Protein AF-A0A1W2BAN1-F1 (afdb_monomer_lite)

pLDDT: mean 89.44, std 11.61, range [34.03, 98.44]

Sequence (290 aa):
MGVLKSNLCPTCGGLLDIDLDKQMYVCTFCGVSFDYEYFREDNVKEVAAKALDREEYGSAKDAYDFVLAKDPHDFDALRGLFLCENEWTGMDRMYEDSEVQISSDDPALQDAIEKCQPEHRPYFEKVREALNELSHYRDLTAEAKSIDKKKETPIKKLGDIEHDLYSTTHMFTEICDSIKEEGDPGSFETFLAITILLPLGFIIYCFLEQDMRKLIAFVVIAAAVFALYHLTKFISARYLTASMAPHKKELAELTEQYEAKNAEAKQSIKRYKELVQEFMDMDPAPSKES

Radius of gyration: 42.61 Å; chains: 1; bounding box: 88×37×126 Å

Structure (mmCIF, N/CA/C/O backbone):
data_AF-A0A1W2BAN1-F1
#
_entry.id   AF-A0A1W2BAN1-F1
#
loop_
_atom_site.group_PDB
_atom_site.id
_atom_site.type_symbol
_atom_site.label_atom_id
_atom_site.label_alt_id
_atom_site.label_comp_id
_atom_site.label_asym_id
_atom_site.label_entity_id
_atom_site.label_seq_id
_atom_site.pdbx_PDB_ins_code
_atom_site.Cartn_x
_atom_site.Cartn_y
_atom_site.Cartn_z
_atom_site.occupancy
_atom_site.B_iso_or_equiv
_atom_site.auth_seq_id
_atom_site.auth_comp_id
_atom_site.auth_asym_id
_atom_site.auth_atom_id
_atom_site.pdbx_PDB_model_num
ATOM 1 N N . MET A 1 1 ? -44.889 17.196 26.393 1.00 34.03 1 MET A N 1
ATOM 2 C CA . MET A 1 1 ? -44.765 16.771 27.802 1.00 34.03 1 MET A CA 1
ATOM 3 C C . MET A 1 1 ? -44.011 15.457 27.791 1.00 34.03 1 MET A C 1
ATOM 5 O O . MET A 1 1 ? -44.539 14.490 27.260 1.00 34.03 1 MET A O 1
ATOM 9 N N . GLY A 1 2 ? -42.750 15.454 28.226 1.00 38.38 2 GLY A N 1
ATOM 10 C CA . GLY A 1 2 ? -41.968 14.220 28.304 1.00 38.38 2 GLY A CA 1
ATOM 11 C C . GLY A 1 2 ? -42.529 13.344 29.416 1.00 38.38 2 GLY A C 1
ATOM 12 O O . GLY A 1 2 ? -42.723 13.824 30.530 1.00 38.38 2 GLY A O 1
ATOM 13 N N . VAL A 1 3 ? -42.842 12.090 29.105 1.00 37.16 3 VAL A N 1
ATOM 14 C CA . VAL A 1 3 ? -43.224 11.095 30.108 1.00 37.16 3 VAL A CA 1
ATOM 15 C C . VAL A 1 3 ? -41.985 10.838 30.967 1.00 37.16 3 VAL A C 1
ATOM 17 O O . VAL A 1 3 ? -41.038 10.201 30.511 1.00 37.16 3 VAL A O 1
ATOM 20 N N . LEU A 1 4 ? -41.954 11.389 32.182 1.00 49.34 4 LEU A N 1
ATOM 21 C CA . LEU A 1 4 ? -40.950 11.047 33.189 1.00 49.34 4 LEU A CA 1
ATOM 22 C C . LEU A 1 4 ? -41.121 9.558 33.511 1.00 49.34 4 LEU A C 1
ATOM 24 O O . LEU A 1 4 ? -42.144 9.161 34.070 1.00 49.34 4 LEU A O 1
ATOM 28 N N . LYS A 1 5 ? -40.148 8.726 33.116 1.00 57.72 5 LYS A N 1
ATOM 29 C CA . LYS A 1 5 ? -40.062 7.336 33.581 1.00 57.72 5 LYS A CA 1
ATOM 30 C C . LYS A 1 5 ? -39.943 7.383 35.105 1.00 57.72 5 LYS A C 1
ATOM 32 O O . LYS A 1 5 ? -38.944 7.862 35.631 1.00 57.72 5 LYS A O 1
ATOM 37 N N . SER A 1 6 ? -40.984 6.947 35.805 1.00 73.12 6 SER A N 1
ATOM 38 C CA . SER A 1 6 ? -40.980 6.868 37.261 1.00 73.12 6 SER A CA 1
ATOM 39 C C . SER A 1 6 ? -40.158 5.662 37.708 1.00 73.12 6 SER A C 1
ATOM 41 O O . SER A 1 6 ? -40.514 4.529 37.378 1.00 73.12 6 SER A O 1
ATOM 43 N N . ASN A 1 7 ? -39.087 5.895 38.466 1.00 82.88 7 ASN A N 1
ATOM 44 C CA . ASN A 1 7 ? -38.313 4.821 39.082 1.00 82.88 7 ASN A CA 1
ATOM 45 C C . ASN A 1 7 ? -39.083 4.251 40.286 1.00 82.88 7 ASN A C 1
ATOM 47 O O . ASN A 1 7 ? -39.701 4.995 41.056 1.00 82.88 7 ASN A O 1
ATOM 51 N N . LEU A 1 8 ? -39.063 2.927 40.438 1.00 87.62 8 LEU A N 1
ATOM 52 C CA . LEU A 1 8 ? -39.705 2.218 41.546 1.00 87.62 8 LEU A CA 1
ATOM 53 C C . LEU A 1 8 ? -38.661 1.857 42.604 1.00 87.62 8 LEU A C 1
ATOM 55 O O . LEU A 1 8 ? -37.542 1.467 42.283 1.00 87.62 8 LEU A O 1
ATOM 59 N N . CYS A 1 9 ? -39.035 1.970 43.875 1.00 87.12 9 CYS A N 1
ATOM 60 C CA . CYS A 1 9 ? -38.181 1.606 44.995 1.00 87.12 9 CYS A CA 1
ATOM 61 C C . CYS A 1 9 ? -37.956 0.083 45.021 1.00 87.12 9 CYS A C 1
ATOM 63 O O . CYS A 1 9 ? -38.936 -0.659 45.112 1.00 87.12 9 CYS A O 1
ATOM 65 N N . PRO A 1 10 ? -36.705 -0.408 45.036 1.00 80.88 10 PRO A N 1
ATOM 66 C CA . PRO A 1 10 ? -36.417 -1.843 45.070 1.00 80.88 10 PRO A CA 1
ATOM 67 C C . PRO A 1 10 ? -36.862 -2.519 46.375 1.00 80.88 10 PRO A C 1
ATOM 69 O O . PRO A 1 10 ? -37.146 -3.712 46.387 1.00 80.88 10 PRO A O 1
ATOM 72 N N . THR A 1 11 ? -36.959 -1.776 47.482 1.00 88.81 11 THR A N 1
ATOM 73 C CA . THR A 1 11 ? -37.340 -2.337 48.788 1.00 88.81 11 THR A CA 1
ATOM 74 C C . THR A 1 11 ? -38.844 -2.584 48.915 1.00 88.81 11 THR A C 1
ATOM 76 O O . THR A 1 11 ? -39.251 -3.541 49.568 1.00 88.81 11 THR A O 1
ATOM 79 N N . CYS A 1 12 ? -39.684 -1.713 48.348 1.00 93.69 12 CYS A N 1
ATOM 80 C CA . CYS A 1 12 ? -41.132 -1.737 48.603 1.00 93.69 12 CYS A CA 1
ATOM 81 C C . CYS A 1 12 ? -42.017 -1.534 47.364 1.00 93.69 12 CYS A C 1
ATOM 83 O O . CYS A 1 12 ? -43.239 -1.568 47.488 1.00 93.69 12 CYS A O 1
ATOM 85 N N . GLY A 1 13 ? -41.437 -1.287 46.186 1.00 90.44 13 GLY A N 1
ATOM 86 C CA . GLY A 1 13 ? -42.168 -1.009 44.946 1.00 90.44 13 GLY A CA 1
ATOM 87 C C . GLY A 1 13 ? -42.836 0.371 44.881 1.00 90.44 13 GLY A C 1
ATOM 88 O O . GLY A 1 13 ? -43.531 0.660 43.911 1.00 90.44 13 GLY A O 1
ATOM 89 N N . GLY A 1 14 ? -42.655 1.230 45.890 1.00 92.38 14 GLY A N 1
ATOM 90 C CA . GLY A 1 14 ? -43.208 2.587 45.910 1.00 92.38 14 GLY A CA 1
ATOM 91 C C . GLY A 1 14 ? -42.525 3.525 44.911 1.00 92.38 14 GLY A C 1
ATOM 92 O O . GLY A 1 14 ? -41.362 3.330 44.565 1.00 92.38 14 GLY A O 1
ATOM 93 N N . LEU A 1 15 ? -43.227 4.570 44.471 1.00 91.00 15 LEU A N 1
ATOM 94 C CA . LEU A 1 15 ? -42.661 5.592 43.585 1.00 91.00 15 LEU A CA 1
ATOM 95 C C . LEU A 1 15 ? -41.547 6.370 44.298 1.00 91.00 15 LEU A C 1
ATOM 97 O O . LEU A 1 15 ? -41.707 6.799 45.449 1.00 91.00 15 LEU A O 1
ATOM 101 N N . LEU A 1 16 ? -40.426 6.539 43.602 1.00 87.94 16 LEU A N 1
ATOM 102 C CA . LEU A 1 16 ? -39.321 7.372 44.054 1.00 87.94 16 LEU A CA 1
ATOM 103 C C . LEU A 1 16 ? -39.547 8.816 43.621 1.00 87.94 16 LEU A C 1
ATOM 105 O O . LEU A 1 16 ? -39.786 9.080 42.443 1.00 87.94 16 LEU A O 1
ATOM 109 N N . ASP A 1 17 ? -39.458 9.727 44.583 1.00 90.62 17 ASP A N 1
ATOM 110 C CA . ASP A 1 17 ? -39.467 11.164 44.343 1.00 90.62 17 ASP A CA 1
ATOM 111 C C . ASP A 1 17 ? -38.028 11.684 44.252 1.00 90.62 17 ASP A C 1
ATOM 113 O O . ASP A 1 17 ? -37.118 11.147 44.890 1.00 90.62 17 ASP A O 1
ATOM 117 N N . ILE A 1 18 ? -37.812 12.700 43.425 1.00 85.44 18 ILE A N 1
ATOM 118 C CA . ILE A 1 18 ? -36.488 13.274 43.180 1.00 85.44 18 ILE A CA 1
ATOM 119 C C . ILE A 1 18 ? -36.284 14.454 44.134 1.00 85.44 18 ILE A C 1
ATOM 121 O O . ILE A 1 18 ? -36.935 15.489 43.992 1.00 85.44 18 ILE A O 1
ATOM 125 N N . ASP A 1 19 ? -35.338 14.330 45.066 1.00 87.00 19 ASP A N 1
ATOM 126 C CA . ASP A 1 19 ? -34.849 15.461 45.859 1.00 87.00 19 ASP A CA 1
ATOM 127 C C . ASP A 1 19 ? -33.682 16.118 45.100 1.00 87.00 19 ASP A C 1
ATOM 129 O O . ASP A 1 19 ? -32.534 15.669 45.171 1.00 87.00 19 ASP A O 1
ATOM 133 N N . LEU A 1 20 ? -33.999 17.158 44.314 1.00 77.31 20 LEU A N 1
ATOM 134 C CA . LEU A 1 20 ? -33.030 17.886 43.480 1.00 77.31 20 LEU A CA 1
ATOM 135 C C . LEU A 1 20 ? -31.940 18.576 44.305 1.00 77.31 20 LEU A C 1
ATOM 137 O O . LEU A 1 20 ? -30.811 18.691 43.830 1.00 77.31 20 LEU A O 1
ATOM 141 N N . ASP A 1 21 ? -32.261 19.013 45.522 1.00 83.88 21 ASP A N 1
ATOM 142 C CA . ASP A 1 21 ? -31.326 19.756 46.370 1.00 83.88 21 ASP A CA 1
ATOM 143 C C . ASP A 1 21 ? -30.232 18.840 46.924 1.00 83.88 21 ASP A C 1
ATOM 145 O O . ASP A 1 21 ? -29.099 19.270 47.139 1.00 83.88 21 ASP A O 1
ATOM 149 N N . LYS A 1 22 ? -30.568 17.565 47.139 1.00 83.19 22 LYS A N 1
ATOM 150 C CA . LYS A 1 22 ? -29.652 16.563 47.696 1.00 83.19 22 LYS A CA 1
ATOM 151 C C . LYS A 1 22 ? -29.140 15.546 46.680 1.00 83.19 22 LYS A C 1
ATOM 153 O O . LYS A 1 22 ? -28.351 14.692 47.058 1.00 83.19 22 LYS A O 1
ATOM 158 N N . GLN A 1 23 ? -29.585 15.627 45.423 1.00 81.88 23 GLN A N 1
ATOM 159 C CA . GLN A 1 23 ? -29.260 14.664 44.363 1.00 81.88 23 GLN A CA 1
ATOM 160 C C . GLN A 1 23 ? -29.526 13.211 44.786 1.00 81.88 23 GLN A C 1
ATOM 162 O O . GLN A 1 23 ? -28.713 12.318 44.580 1.00 81.88 23 GLN A O 1
ATOM 167 N N . MET A 1 24 ? -30.694 12.950 45.368 1.00 88.94 24 MET A N 1
ATOM 168 C CA . MET A 1 24 ? -31.065 11.611 45.830 1.00 88.94 24 MET A CA 1
ATOM 169 C C . MET A 1 24 ? -32.518 11.295 45.485 1.00 88.94 24 MET A C 1
ATOM 171 O O . MET A 1 24 ? -33.379 12.174 45.432 1.00 88.94 24 MET A O 1
ATOM 175 N N . TYR A 1 25 ? -32.797 10.021 45.246 1.00 88.06 25 TYR A N 1
ATOM 176 C CA . TYR A 1 25 ? -34.145 9.494 45.107 1.00 88.06 25 TYR A CA 1
ATOM 177 C C . TYR A 1 25 ? -34.668 9.105 46.485 1.00 88.06 25 TYR A C 1
ATOM 179 O O . TYR A 1 25 ? -34.057 8.291 47.172 1.00 88.06 25 TYR A O 1
ATOM 187 N N . VAL A 1 26 ? -35.812 9.643 46.894 1.00 92.12 26 VAL A N 1
ATOM 188 C CA . VAL A 1 26 ? -36.433 9.333 48.186 1.00 92.12 26 VAL A CA 1
ATOM 189 C C . VAL A 1 26 ? -37.728 8.570 47.947 1.00 92.12 26 VAL A C 1
ATOM 191 O O . VAL A 1 26 ? -38.625 9.037 47.246 1.00 92.12 26 VAL A O 1
ATOM 194 N N . CYS A 1 27 ? -37.860 7.378 48.531 1.00 93.50 27 CYS A N 1
ATOM 195 C CA . CYS A 1 27 ? -39.116 6.644 48.465 1.00 93.50 27 CYS A CA 1
ATOM 196 C C . CYS A 1 27 ? -40.150 7.259 49.405 1.00 93.50 27 CYS A C 1
ATOM 198 O O . CYS A 1 27 ? -39.996 7.223 50.625 1.00 93.50 27 CYS A O 1
ATOM 200 N N . THR A 1 28 ? -41.259 7.729 48.840 1.00 94.06 28 THR A N 1
ATOM 201 C CA . THR A 1 28 ? -42.379 8.306 49.603 1.00 94.06 28 THR A CA 1
ATOM 202 C C . THR A 1 28 ? -43.077 7.301 50.526 1.00 94.06 28 THR A C 1
ATOM 204 O O . THR A 1 28 ? -43.746 7.703 51.474 1.00 94.06 28 THR A O 1
ATOM 207 N N . PHE A 1 29 ? -42.921 5.997 50.271 1.00 94.31 29 PHE A N 1
ATOM 208 C CA . PHE A 1 29 ? -43.624 4.938 50.998 1.00 94.31 29 PHE A CA 1
ATOM 209 C C . PHE A 1 29 ? -42.834 4.386 52.189 1.00 94.31 29 PHE A C 1
ATOM 211 O O . PHE A 1 29 ? -43.373 4.274 53.286 1.00 94.31 29 PHE A O 1
ATOM 218 N N . CYS A 1 30 ? -41.565 4.015 51.983 1.00 94.56 30 CYS A N 1
ATOM 219 C CA . CYS A 1 30 ? -40.729 3.417 53.033 1.00 94.56 30 CYS A CA 1
ATOM 220 C C . CYS A 1 30 ? -39.684 4.379 53.617 1.00 94.56 30 CYS A C 1
ATOM 222 O O . CYS A 1 30 ? -39.021 4.019 54.586 1.00 94.56 30 CYS A O 1
ATOM 224 N N . GLY A 1 31 ? -39.513 5.574 53.040 1.00 93.56 31 GLY A N 1
ATOM 225 C CA . GLY A 1 31 ? -38.542 6.572 53.497 1.00 93.56 31 GLY A CA 1
ATOM 226 C C . GLY A 1 31 ? -37.078 6.240 53.192 1.00 93.56 31 GLY A C 1
ATOM 227 O O . GLY A 1 31 ? -36.199 7.010 53.566 1.00 93.56 31 GLY A O 1
ATOM 228 N N . VAL A 1 32 ? -36.800 5.118 52.520 1.00 92.94 32 VAL A N 1
ATOM 229 C CA . VAL A 1 32 ? -35.446 4.767 52.077 1.00 92.94 32 VAL A CA 1
ATOM 230 C C . VAL A 1 32 ? -35.032 5.714 50.958 1.00 92.94 32 VAL A C 1
ATOM 232 O O . VAL A 1 32 ? -35.810 5.986 50.038 1.00 92.94 32 VAL A O 1
ATOM 235 N N . SER A 1 33 ? -33.800 6.199 51.041 1.00 91.31 33 SER A N 1
ATOM 236 C CA . SER A 1 33 ? -33.187 7.020 50.014 1.00 91.31 33 SER A CA 1
ATOM 237 C C . SER A 1 33 ? -32.118 6.259 49.245 1.00 91.31 33 SER A C 1
ATOM 239 O O . SER A 1 33 ? -31.383 5.463 49.826 1.00 91.31 33 SER A O 1
ATOM 241 N N . PHE A 1 34 ? -32.000 6.567 47.964 1.00 84.44 34 PHE A N 1
ATOM 242 C CA . PHE A 1 34 ? -30.981 6.057 47.061 1.00 84.44 34 PHE A CA 1
ATOM 243 C C . PHE A 1 34 ? -30.238 7.242 46.462 1.00 84.44 34 PHE A C 1
ATOM 245 O O . PHE A 1 34 ? -30.866 8.244 46.117 1.00 84.44 34 PHE A O 1
ATOM 252 N N . ASP A 1 35 ? -28.923 7.137 46.317 1.00 80.38 35 ASP A N 1
ATOM 253 C CA . ASP A 1 35 ? -28.164 8.153 45.593 1.00 80.38 35 ASP A CA 1
ATOM 254 C C . ASP A 1 35 ? -28.627 8.244 44.138 1.00 80.38 35 ASP A C 1
ATOM 256 O O . ASP A 1 35 ? -29.068 7.249 43.551 1.00 80.38 35 ASP A O 1
ATOM 260 N N . TYR A 1 36 ? -28.514 9.430 43.532 1.00 69.38 36 TYR A N 1
ATOM 261 C CA . TYR A 1 36 ? -28.838 9.600 42.110 1.00 69.38 36 TYR A CA 1
ATOM 262 C C . TYR A 1 36 ? -28.079 8.620 41.212 1.00 69.38 36 TYR A C 1
ATOM 264 O O . TYR A 1 36 ? -28.584 8.193 40.172 1.00 69.38 36 TYR A O 1
ATOM 272 N N . GLU A 1 37 ? -26.862 8.267 41.622 1.00 66.44 37 GLU A N 1
ATOM 273 C CA . GLU A 1 37 ? -25.977 7.361 40.902 1.00 66.44 37 GLU A CA 1
ATOM 274 C C . GLU A 1 37 ? -26.497 5.926 40.876 1.00 66.44 37 GLU A C 1
ATOM 276 O O . GLU A 1 37 ? -26.322 5.269 39.855 1.00 66.44 37 GLU A O 1
ATOM 281 N N . TYR A 1 38 ? -27.229 5.485 41.906 1.00 62.75 38 TYR A N 1
ATOM 282 C CA . TYR A 1 38 ? -27.750 4.119 42.026 1.00 62.75 38 TYR A CA 1
ATOM 283 C C . TYR A 1 38 ? -28.709 3.742 40.882 1.00 62.75 38 TYR A C 1
ATOM 285 O O . TYR A 1 38 ? -28.675 2.626 40.381 1.00 62.75 38 TYR A O 1
ATOM 293 N N . PHE A 1 39 ? -29.531 4.684 40.400 1.00 59.91 39 PHE A N 1
ATOM 294 C CA . PHE A 1 39 ? -30.440 4.452 39.262 1.00 59.91 39 PHE A CA 1
ATOM 295 C C . PHE A 1 39 ? -29.818 4.756 37.897 1.00 59.91 39 PHE A C 1
ATOM 297 O O . PHE A 1 39 ? -30.435 4.478 36.867 1.00 59.91 39 PHE A O 1
ATOM 304 N N . ARG A 1 40 ? -28.610 5.331 37.866 1.00 64.31 40 ARG A N 1
ATOM 305 C CA . ARG A 1 40 ? -27.840 5.429 36.624 1.00 64.31 40 ARG A CA 1
ATOM 306 C C . ARG A 1 40 ? -27.144 4.114 36.294 1.00 64.31 40 ARG A C 1
ATOM 308 O O . ARG A 1 40 ? -26.973 3.868 35.109 1.00 64.31 40 ARG A O 1
ATOM 315 N N . GLU A 1 41 ? -26.797 3.287 37.286 1.00 61.94 41 GLU A N 1
ATOM 316 C CA . GLU A 1 41 ? -25.941 2.092 37.132 1.00 61.94 41 GLU A CA 1
ATOM 317 C C . GLU A 1 41 ? -26.390 1.154 36.007 1.00 61.94 41 GLU A C 1
ATOM 319 O O . GLU A 1 41 ? -25.615 0.916 35.082 1.00 61.94 41 GLU A O 1
ATOM 324 N N . ASP A 1 42 ? -27.654 0.724 36.013 1.00 64.94 42 ASP A N 1
ATOM 325 C CA . ASP A 1 42 ? -28.189 -0.201 34.999 1.00 64.94 42 ASP A CA 1
ATOM 326 C C . ASP A 1 42 ? -28.246 0.405 33.585 1.00 64.94 42 ASP A C 1
ATOM 328 O O . ASP A 1 42 ? -28.378 -0.315 32.597 1.00 64.94 42 ASP A O 1
ATOM 332 N N . ASN A 1 43 ? -28.139 1.731 33.465 1.00 82.12 43 ASN A N 1
ATOM 333 C CA . ASN A 1 43 ? -28.249 2.457 32.203 1.00 82.12 43 ASN A CA 1
ATOM 334 C C . ASN A 1 43 ? -26.914 3.086 31.765 1.00 82.12 43 ASN A C 1
ATOM 336 O O . ASN A 1 43 ? -26.843 3.625 30.666 1.00 82.12 43 ASN A O 1
ATOM 340 N N . VAL A 1 44 ? -25.840 3.038 32.572 1.00 88.88 44 VAL A N 1
ATOM 341 C CA . VAL A 1 44 ? -24.569 3.692 32.193 1.00 88.88 44 VAL A CA 1
ATOM 342 C C . VAL A 1 44 ? -23.987 3.056 30.936 1.00 88.88 44 VAL A C 1
ATOM 344 O O . VAL A 1 44 ? -23.568 3.790 30.048 1.00 88.88 44 VAL A O 1
ATOM 347 N N . LYS A 1 45 ? -24.038 1.724 30.800 1.00 91.19 45 LYS A N 1
ATOM 348 C CA . LYS A 1 45 ? -23.555 1.041 29.587 1.00 91.19 45 LYS A CA 1
ATOM 349 C C . LYS A 1 45 ? -24.357 1.432 28.347 1.00 91.19 45 LYS A C 1
ATOM 351 O O . LYS A 1 45 ? -23.782 1.704 27.302 1.00 91.19 45 LYS A O 1
ATOM 356 N N . GLU A 1 46 ? -25.684 1.512 28.461 1.00 91.75 46 GLU A N 1
ATOM 357 C CA . GLU A 1 46 ? -26.551 1.924 27.349 1.00 91.75 46 GLU A CA 1
ATOM 358 C C . GLU A 1 46 ? -26.338 3.407 26.995 1.00 91.75 46 GLU A C 1
ATOM 360 O O . GLU A 1 46 ? -26.354 3.773 25.820 1.00 91.75 46 GLU A O 1
ATOM 365 N N . VAL A 1 47 ? -26.099 4.271 27.988 1.00 90.69 47 VAL A N 1
ATOM 366 C CA . VAL A 1 47 ? -25.727 5.678 27.776 1.00 90.69 47 VAL A CA 1
ATOM 367 C C . VAL A 1 47 ? -24.362 5.785 27.095 1.00 90.69 47 VAL A C 1
ATOM 369 O O . VAL A 1 47 ? -24.248 6.539 26.132 1.00 90.69 47 VAL A O 1
ATOM 372 N N . ALA A 1 48 ? -23.366 5.011 27.537 1.00 94.69 48 ALA A N 1
ATOM 373 C CA . ALA A 1 48 ? -22.037 4.959 26.932 1.00 94.69 48 ALA A CA 1
ATOM 374 C C . ALA A 1 48 ? -22.110 4.488 25.473 1.00 94.69 48 ALA A C 1
ATOM 376 O O . ALA A 1 48 ? -21.597 5.161 24.584 1.00 94.69 48 ALA A O 1
ATOM 377 N N . ALA A 1 49 ? -22.841 3.401 25.206 1.00 94.75 49 ALA A N 1
ATOM 378 C CA . ALA A 1 49 ? -23.052 2.879 23.859 1.00 94.75 49 ALA A CA 1
ATOM 379 C C . ALA A 1 49 ? -23.784 3.882 22.951 1.00 94.75 49 ALA A C 1
ATOM 381 O O . ALA A 1 49 ? -23.394 4.075 21.805 1.00 94.75 49 ALA A O 1
ATOM 382 N N . LYS A 1 50 ? -24.807 4.586 23.458 1.00 94.12 50 LYS A N 1
ATOM 383 C CA . LYS A 1 50 ? -25.501 5.642 22.697 1.00 94.12 50 LYS A CA 1
ATOM 384 C C . LYS A 1 50 ? -24.629 6.862 22.429 1.00 94.12 50 LYS A C 1
ATOM 386 O O . LYS A 1 50 ? -24.807 7.492 21.392 1.00 94.12 50 LYS A O 1
ATOM 391 N N . ALA A 1 51 ? -23.761 7.235 23.366 1.00 95.25 51 ALA A N 1
ATOM 392 C CA . ALA A 1 51 ? -22.795 8.310 23.163 1.00 95.25 51 ALA A CA 1
ATOM 393 C C . ALA A 1 51 ? -21.762 7.899 22.104 1.00 95.25 51 ALA A C 1
ATOM 395 O O . ALA A 1 51 ? -21.485 8.674 21.193 1.00 95.25 51 ALA A O 1
ATOM 396 N N . LEU A 1 52 ? -21.284 6.651 22.157 1.00 97.00 52 LEU A N 1
ATOM 397 C CA . LEU A 1 52 ? -20.379 6.081 21.161 1.00 97.00 52 LEU A CA 1
ATOM 398 C C . LEU A 1 52 ? -21.012 6.070 19.761 1.00 97.00 52 LEU A C 1
ATOM 400 O O . LEU A 1 52 ? -20.408 6.569 18.821 1.00 97.00 52 LEU A O 1
ATOM 404 N N . ASP A 1 53 ? -22.262 5.612 19.638 1.00 96.19 53 ASP A N 1
ATOM 405 C CA . ASP A 1 53 ? -23.029 5.615 18.380 1.00 96.19 53 ASP A CA 1
ATOM 406 C C . ASP A 1 53 ? -23.252 7.029 17.802 1.00 96.19 53 ASP A C 1
ATOM 408 O O . ASP A 1 53 ? -23.520 7.181 16.611 1.00 96.19 53 ASP A O 1
ATOM 412 N N . ARG A 1 54 ? -23.186 8.069 18.643 1.00 96.44 54 ARG A N 1
ATOM 413 C CA . ARG A 1 54 ? -23.298 9.486 18.252 1.00 96.44 54 ARG A CA 1
ATOM 414 C C . ARG A 1 54 ? -21.948 10.152 18.003 1.00 96.44 54 ARG A C 1
ATOM 416 O O . ARG A 1 54 ? -21.923 11.361 17.791 1.00 96.44 54 ARG A O 1
ATOM 423 N N . GLU A 1 55 ? -20.857 9.389 18.061 1.00 97.44 55 GLU A N 1
ATOM 424 C CA . GLU A 1 55 ? -19.483 9.891 17.943 1.00 97.44 55 GLU A CA 1
ATOM 425 C C . GLU A 1 55 ? -19.120 10.895 19.063 1.00 97.44 55 GLU A C 1
ATOM 427 O O . GLU A 1 55 ? -18.203 11.706 18.944 1.00 97.44 55 GLU A O 1
ATOM 432 N N . GLU A 1 56 ? -19.822 10.838 20.202 1.00 96.38 56 GLU A N 1
ATOM 433 C CA . GLU A 1 56 ? -19.548 11.636 21.403 1.00 96.38 56 GLU A CA 1
ATOM 434 C C . GLU A 1 56 ? -18.475 10.935 22.266 1.00 96.38 56 GLU A C 1
ATOM 436 O O . GLU A 1 56 ? -18.704 10.615 23.436 1.00 96.38 56 GLU A O 1
ATOM 441 N N . TYR A 1 57 ? -17.293 10.674 21.687 1.00 97.88 57 TYR A N 1
ATOM 442 C CA . TYR A 1 57 ? -16.258 9.794 22.263 1.00 97.88 57 TYR A CA 1
ATOM 443 C C . TYR A 1 57 ? -15.822 10.177 23.681 1.00 97.88 57 TYR A C 1
ATOM 445 O O . TYR A 1 57 ? -15.627 9.302 24.516 1.00 97.88 57 TYR A O 1
ATOM 453 N N . GLY A 1 58 ? -15.718 11.475 23.990 1.00 95.38 58 GLY A N 1
ATOM 454 C CA . GLY A 1 58 ? -15.362 11.931 25.339 1.00 95.38 58 GLY A CA 1
ATOM 455 C C . GLY A 1 58 ? -16.408 11.543 26.388 1.00 95.38 58 GLY A C 1
ATOM 456 O O . GLY A 1 58 ? -16.068 11.019 27.442 1.00 95.38 58 GLY A O 1
ATOM 457 N N . SER A 1 59 ? -17.694 11.729 26.075 1.00 91.31 59 SER A N 1
ATOM 458 C CA . SER A 1 59 ? -18.789 11.349 26.975 1.00 91.31 59 SER A CA 1
ATOM 459 C C . SER A 1 59 ? -18.951 9.834 27.086 1.00 91.31 59 SER A C 1
ATOM 461 O O . SER A 1 59 ? -19.264 9.333 28.165 1.00 91.31 59 SER A O 1
ATOM 463 N N . ALA A 1 60 ? -18.720 9.102 25.992 1.00 96.56 60 ALA A N 1
ATOM 464 C CA . ALA A 1 60 ? -18.693 7.643 26.007 1.00 96.56 60 ALA A CA 1
ATOM 465 C C . ALA A 1 60 ? -17.549 7.116 26.886 1.00 96.56 60 ALA A C 1
ATOM 467 O O . ALA A 1 60 ? -17.786 6.261 27.737 1.00 96.56 60 ALA A O 1
ATOM 468 N N . LYS A 1 61 ? -16.344 7.681 26.743 1.00 97.25 61 LYS A N 1
ATOM 469 C CA . LYS A 1 61 ? -15.169 7.357 27.556 1.00 97.25 61 LYS A CA 1
ATOM 470 C C . LYS A 1 61 ? -15.420 7.578 29.045 1.00 97.25 61 LYS A C 1
ATOM 472 O O . LYS A 1 61 ? -15.250 6.637 29.810 1.00 97.25 61 LYS A O 1
ATOM 477 N N . ASP A 1 62 ? -15.909 8.754 29.444 1.00 91.69 62 ASP A N 1
ATOM 478 C CA . ASP A 1 62 ? -16.222 9.049 30.853 1.00 91.69 62 ASP A CA 1
ATOM 479 C C . ASP A 1 62 ? -17.217 8.029 31.443 1.00 91.69 62 ASP A C 1
ATOM 481 O O . ASP A 1 62 ? -17.101 7.605 32.596 1.00 91.69 62 ASP A O 1
ATOM 485 N N . ALA A 1 63 ? -18.206 7.614 30.645 1.00 93.00 63 ALA A N 1
ATOM 486 C CA . ALA A 1 63 ? -19.195 6.625 31.053 1.00 93.00 63 ALA A CA 1
ATOM 487 C C . ALA A 1 63 ? -18.604 5.205 31.150 1.00 93.00 63 ALA A C 1
ATOM 489 O O . ALA A 1 63 ? -18.907 4.499 32.112 1.00 93.00 63 ALA A O 1
ATOM 490 N N . TYR A 1 64 ? -17.749 4.790 30.209 1.00 96.00 64 TYR A N 1
ATOM 491 C CA . TYR A 1 64 ? -17.042 3.506 30.283 1.00 96.00 64 TYR A CA 1
ATOM 492 C C . TYR A 1 64 ? -16.043 3.463 31.444 1.00 96.00 64 TYR A C 1
ATOM 494 O O . TYR A 1 64 ? -16.030 2.482 32.182 1.00 96.00 64 TYR A O 1
ATOM 502 N N . ASP A 1 65 ? -15.291 4.538 31.689 1.00 95.56 65 ASP A N 1
ATOM 503 C CA . ASP A 1 65 ? -14.392 4.657 32.843 1.00 95.56 65 ASP A CA 1
ATOM 504 C C . ASP A 1 65 ? -15.160 4.533 34.167 1.00 95.56 65 ASP A C 1
ATOM 506 O O . ASP A 1 65 ? -14.702 3.869 35.100 1.00 95.56 65 ASP A O 1
ATOM 510 N N . PHE A 1 66 ? -16.369 5.102 34.254 1.00 91.25 66 PHE A N 1
ATOM 511 C CA . PHE A 1 66 ? -17.239 4.928 35.420 1.00 91.25 66 PHE A CA 1
ATOM 512 C C . PHE A 1 66 ? -17.692 3.473 35.613 1.00 91.25 66 PHE A C 1
ATOM 514 O O . PHE A 1 66 ? -17.782 3.007 36.751 1.00 91.25 66 PHE A O 1
ATOM 521 N N . VAL A 1 67 ? -17.969 2.743 34.525 1.00 92.88 67 VAL A N 1
ATOM 522 C CA . VAL A 1 67 ? -18.277 1.303 34.586 1.00 92.88 67 VAL A CA 1
ATOM 523 C C . VAL A 1 67 ? -17.050 0.525 35.073 1.00 92.88 67 VAL A C 1
ATOM 525 O O . VAL A 1 67 ? -17.167 -0.250 36.022 1.00 92.88 67 VAL A O 1
ATOM 528 N N . LEU A 1 68 ? -15.867 0.805 34.516 1.00 95.19 68 LEU A N 1
ATOM 529 C CA . LEU A 1 68 ? -14.601 0.157 34.882 1.00 95.19 68 LEU A CA 1
ATOM 530 C C . LEU A 1 68 ? -14.136 0.478 36.307 1.00 95.19 68 LEU A C 1
ATOM 532 O O . LEU A 1 68 ? -13.461 -0.333 36.938 1.00 95.19 68 LEU A O 1
ATOM 536 N N . ALA A 1 69 ? -14.519 1.630 36.861 1.00 92.88 69 ALA A N 1
ATOM 537 C CA . ALA A 1 69 ? -14.255 1.958 38.261 1.00 92.88 69 ALA A CA 1
ATOM 538 C C . ALA A 1 69 ? -14.978 1.008 39.236 1.00 92.88 69 ALA A C 1
ATOM 540 O O . ALA A 1 69 ? -14.525 0.828 40.368 1.00 92.88 69 ALA A O 1
ATOM 541 N N . LYS A 1 70 ? -16.096 0.407 38.808 1.00 90.81 70 LYS A N 1
ATOM 542 C CA . LYS A 1 70 ? -16.893 -0.538 39.604 1.00 90.81 70 LYS A CA 1
ATOM 543 C C . LYS A 1 70 ? -16.567 -1.985 39.270 1.00 90.81 70 LYS A C 1
ATOM 545 O O . LYS A 1 70 ? -16.374 -2.786 40.182 1.00 90.81 70 LYS A O 1
ATOM 550 N N . ASP A 1 71 ? -16.500 -2.296 37.981 1.00 94.19 71 ASP A N 1
ATOM 551 C CA . ASP A 1 71 ? -16.095 -3.596 37.464 1.00 94.19 71 ASP A CA 1
ATOM 552 C C . ASP A 1 71 ? -14.933 -3.421 36.474 1.00 94.19 71 ASP A C 1
ATOM 554 O O . ASP A 1 71 ? -15.158 -3.233 35.277 1.00 94.19 71 ASP A O 1
ATOM 558 N N . PRO A 1 72 ? -13.676 -3.482 36.956 1.00 96.56 72 PRO A N 1
ATOM 559 C CA . PRO A 1 72 ? -12.490 -3.293 36.118 1.00 96.56 72 PRO A CA 1
ATOM 560 C C . PRO A 1 72 ? -12.336 -4.316 34.991 1.00 96.56 72 PRO A C 1
ATOM 562 O O . PRO A 1 72 ? -11.502 -4.122 34.109 1.00 96.56 72 PRO A O 1
ATOM 565 N N . HIS A 1 73 ? -13.087 -5.417 35.047 1.00 97.25 73 HIS A N 1
ATOM 566 C CA . HIS A 1 73 ? -12.985 -6.534 34.120 1.00 97.25 73 HIS A CA 1
ATOM 567 C C . HIS A 1 73 ? -14.169 -6.601 33.139 1.00 97.25 73 HIS A C 1
ATOM 569 O O . HIS A 1 73 ? -14.271 -7.577 32.391 1.00 97.25 73 HIS A O 1
ATOM 575 N N . ASP A 1 74 ? -15.054 -5.595 33.142 1.00 95.88 74 ASP A N 1
ATOM 576 C CA . ASP A 1 74 ? -16.226 -5.533 32.268 1.00 95.88 74 ASP A CA 1
ATOM 577 C C . ASP A 1 74 ? -15.806 -5.475 30.790 1.00 95.88 74 ASP A C 1
ATOM 579 O O . ASP A 1 74 ? -15.166 -4.525 30.331 1.00 95.88 74 ASP A O 1
ATOM 583 N N . PHE A 1 75 ? -16.156 -6.524 30.042 1.00 96.44 75 PHE A N 1
ATOM 584 C CA . PHE A 1 75 ? -15.752 -6.686 28.645 1.00 96.44 75 PHE A CA 1
ATOM 585 C C . PHE A 1 75 ? -16.251 -5.547 27.747 1.00 96.44 75 PHE A C 1
ATOM 587 O O . PHE A 1 75 ? -15.468 -4.992 26.972 1.00 96.44 75 PHE A O 1
ATOM 594 N N . ASP A 1 76 ? -17.537 -5.196 27.857 1.00 95.94 76 ASP A N 1
ATOM 595 C CA . ASP A 1 76 ? -18.171 -4.184 27.009 1.00 95.94 76 ASP A CA 1
ATOM 596 C C . ASP A 1 76 ? -17.541 -2.810 27.243 1.00 95.94 76 ASP A C 1
ATOM 598 O O . ASP A 1 76 ? -17.308 -2.066 26.289 1.00 95.94 76 ASP A O 1
ATOM 602 N N . ALA A 1 77 ? -17.212 -2.487 28.496 1.00 96.56 77 ALA A N 1
ATOM 603 C CA . ALA A 1 77 ? -16.566 -1.232 28.839 1.00 96.56 77 ALA A CA 1
ATOM 604 C C . ALA A 1 77 ? -15.102 -1.164 28.385 1.00 96.56 77 ALA A C 1
ATOM 606 O O . ALA A 1 77 ? -14.699 -0.142 27.834 1.00 96.56 77 ALA A O 1
ATOM 607 N N . LEU A 1 78 ? -14.321 -2.244 28.531 1.00 97.88 78 LEU A N 1
ATOM 608 C CA . LEU A 1 78 ? -12.945 -2.301 28.010 1.00 97.88 78 LEU A CA 1
ATOM 609 C C . LEU A 1 78 ? -12.919 -2.161 26.482 1.00 97.88 78 LEU A C 1
ATOM 611 O O . LEU A 1 78 ? -12.126 -1.394 25.933 1.00 97.88 78 LEU A O 1
ATOM 615 N N . ARG A 1 79 ? -13.819 -2.863 25.783 1.00 97.19 79 ARG A N 1
ATOM 616 C CA . ARG A 1 79 ? -13.974 -2.739 24.330 1.00 97.19 79 ARG A CA 1
ATOM 617 C C . ARG A 1 79 ? -14.424 -1.333 23.938 1.00 97.19 79 ARG A C 1
ATOM 619 O O . ARG A 1 79 ? -13.869 -0.755 23.009 1.00 97.19 79 ARG A O 1
ATOM 626 N N . GLY A 1 80 ? -15.422 -0.789 24.626 1.00 97.31 80 GLY A N 1
ATOM 627 C CA . GLY A 1 80 ? -15.939 0.553 24.388 1.00 97.31 80 GLY A CA 1
ATOM 628 C C . GLY A 1 80 ? -14.872 1.629 24.562 1.00 97.31 80 GLY A C 1
ATOM 629 O O . GLY A 1 80 ? -14.778 2.531 23.733 1.00 97.31 80 GLY A O 1
ATOM 630 N N . LEU A 1 81 ? -14.019 1.498 25.580 1.00 97.94 81 LEU A N 1
ATOM 631 C CA . LEU A 1 81 ? -12.889 2.394 25.806 1.00 97.94 81 LEU A CA 1
ATOM 632 C C . LEU A 1 81 ? -11.862 2.309 24.669 1.00 97.94 81 LEU A C 1
ATOM 634 O O . LEU A 1 81 ? -11.467 3.343 24.137 1.00 97.94 81 LEU A O 1
ATOM 638 N N . PHE A 1 82 ? -11.500 1.096 24.235 1.00 97.81 82 PHE A N 1
ATOM 639 C CA . PHE A 1 82 ? -10.644 0.896 23.059 1.00 97.81 82 PHE A CA 1
ATOM 640 C C . PHE A 1 82 ? -11.226 1.566 21.801 1.00 97.81 82 PHE A C 1
ATOM 642 O O . PHE A 1 82 ? -10.500 2.235 21.067 1.00 97.81 82 PHE A O 1
ATOM 649 N N . LEU A 1 83 ? -12.537 1.445 21.573 1.00 97.38 83 LEU A N 1
ATOM 650 C CA . LEU A 1 83 ? -13.222 2.113 20.463 1.00 97.38 83 LEU A CA 1
ATOM 651 C C . LEU A 1 83 ? -13.188 3.646 20.597 1.00 97.38 83 LEU A C 1
ATOM 653 O O . LEU A 1 83 ? -12.943 4.333 19.609 1.00 97.38 83 LEU A O 1
ATOM 657 N N . CYS A 1 84 ? -13.375 4.187 21.806 1.00 97.81 84 CYS A N 1
ATOM 658 C CA . CYS A 1 84 ? -13.329 5.631 22.057 1.00 97.81 84 CYS A CA 1
ATOM 659 C C . CYS A 1 84 ? -11.945 6.232 21.778 1.00 97.81 84 CYS A C 1
ATOM 661 O O . CYS A 1 84 ? -11.865 7.276 21.137 1.00 97.81 84 CYS A O 1
ATOM 663 N N . GLU A 1 85 ? -10.868 5.584 22.235 1.00 97.38 85 GLU A N 1
ATOM 664 C CA . GLU A 1 85 ? -9.484 6.056 22.027 1.00 97.38 85 GLU A CA 1
ATOM 665 C C . GLU A 1 85 ? -9.093 6.095 20.548 1.00 97.38 85 GLU A C 1
ATOM 667 O O . GLU A 1 85 ? -8.255 6.896 20.140 1.00 97.38 85 GLU A O 1
ATOM 672 N N . ASN A 1 86 ? -9.732 5.251 19.740 1.00 96.25 86 ASN A N 1
ATOM 673 C CA . ASN A 1 86 ? -9.475 5.145 18.312 1.00 96.25 86 ASN A CA 1
ATOM 674 C C . ASN A 1 86 ? -10.541 5.838 17.446 1.00 96.25 86 ASN A C 1
ATOM 676 O O . ASN A 1 86 ? -10.492 5.723 16.223 1.00 96.25 86 ASN A O 1
ATOM 680 N N . GLU A 1 87 ? -11.480 6.571 18.059 1.00 96.88 87 GLU A N 1
ATOM 681 C CA . GLU A 1 87 ? -12.577 7.286 17.386 1.00 96.88 87 GLU A CA 1
ATOM 682 C C . GLU A 1 87 ? -13.413 6.376 16.463 1.00 96.88 87 GLU A C 1
ATOM 684 O O . GLU A 1 87 ? -13.716 6.700 15.306 1.00 96.88 87 GLU A O 1
ATOM 689 N N . TRP A 1 88 ? -13.740 5.181 16.959 1.00 96.38 88 TRP A N 1
ATOM 690 C CA . TRP A 1 88 ? -14.531 4.173 16.257 1.00 96.38 88 TRP A CA 1
ATOM 691 C C . TRP A 1 88 ? -15.894 4.000 16.917 1.00 96.38 88 TRP A C 1
ATOM 693 O O . TRP A 1 88 ? -16.009 3.960 18.137 1.00 96.38 88 TRP A O 1
ATOM 703 N N . THR A 1 89 ? -16.939 3.847 16.110 1.00 95.75 89 THR A N 1
ATOM 704 C CA . THR A 1 89 ? -18.293 3.533 16.593 1.00 95.75 89 THR A CA 1
ATOM 705 C C . THR A 1 89 ? -18.513 2.028 16.760 1.00 95.75 89 THR A C 1
ATOM 707 O O . THR A 1 89 ? -19.376 1.600 17.526 1.00 95.75 89 THR A O 1
ATOM 710 N N . GLY A 1 90 ? -17.708 1.214 16.076 1.00 95.31 90 GLY A N 1
ATOM 711 C CA . GLY A 1 90 ? -17.799 -0.237 16.074 1.00 95.31 90 GLY A CA 1
ATOM 712 C C . GLY A 1 90 ? -16.528 -0.904 15.554 1.00 95.31 90 GLY A C 1
ATOM 713 O O . GLY A 1 90 ? -15.593 -0.255 15.083 1.00 95.31 90 GLY A O 1
ATOM 714 N N . MET A 1 91 ? -16.489 -2.232 15.675 1.00 95.12 91 MET A N 1
ATOM 715 C CA . MET A 1 91 ? -15.368 -3.054 15.193 1.00 95.12 91 MET A CA 1
ATOM 716 C C . MET A 1 91 ? -15.443 -3.338 13.689 1.00 95.12 91 MET A C 1
ATOM 718 O O . MET A 1 91 ? -14.486 -3.841 13.110 1.00 95.12 91 MET A O 1
ATOM 722 N N . ASP A 1 92 ? -16.561 -3.007 13.050 1.00 93.62 92 ASP A N 1
ATOM 723 C CA . ASP A 1 92 ? -16.804 -3.145 11.616 1.00 93.62 92 ASP A CA 1
ATOM 724 C C . ASP A 1 92 ? -15.788 -2.376 10.761 1.00 93.62 92 ASP A C 1
ATOM 726 O O . ASP A 1 92 ? -15.434 -2.843 9.679 1.00 93.62 92 ASP A O 1
ATOM 730 N N . ARG A 1 93 ? -15.204 -1.289 11.285 1.00 93.81 93 ARG A N 1
ATOM 731 C CA . ARG A 1 93 ? -14.072 -0.599 10.642 1.00 93.81 93 ARG A CA 1
ATOM 732 C C . ARG A 1 93 ? -12.868 -1.500 10.364 1.00 93.81 93 ARG A C 1
ATOM 734 O O . ARG A 1 93 ? -12.107 -1.228 9.443 1.00 93.81 93 ARG A O 1
ATOM 741 N N . MET A 1 94 ? -12.705 -2.603 11.095 1.00 94.94 94 MET A N 1
ATOM 742 C CA . MET A 1 94 ? -11.644 -3.583 10.831 1.00 94.94 94 MET A CA 1
ATOM 743 C C . MET A 1 94 ? -11.858 -4.374 9.529 1.00 94.94 94 MET A C 1
ATOM 745 O O . MET A 1 94 ? -10.930 -5.019 9.050 1.00 94.94 94 MET A O 1
ATOM 749 N N . TYR A 1 95 ? -13.045 -4.338 8.915 1.00 93.31 95 TYR A N 1
ATOM 750 C CA . TYR A 1 95 ? -13.225 -4.897 7.572 1.00 93.31 95 TYR A CA 1
ATOM 751 C C . TYR A 1 95 ? -12.612 -4.008 6.478 1.00 93.31 95 TYR A C 1
ATOM 753 O O . TYR A 1 95 ? -12.310 -4.504 5.388 1.00 93.31 95 TYR A O 1
ATOM 761 N N . GLU A 1 96 ? -12.393 -2.723 6.770 1.00 93.56 96 GLU A N 1
ATOM 762 C CA . GLU A 1 96 ? -11.878 -1.717 5.843 1.00 93.56 96 GLU A CA 1
ATOM 763 C C . GLU A 1 96 ? -10.389 -1.441 6.114 1.00 93.56 96 GLU A C 1
ATOM 765 O O . GLU A 1 96 ? -10.004 -0.506 6.816 1.00 93.56 96 GLU A O 1
ATOM 770 N N . ASP A 1 97 ? -9.509 -2.258 5.523 1.00 88.19 97 ASP A N 1
ATOM 771 C CA . ASP A 1 97 ? -8.058 -2.246 5.782 1.00 88.19 97 ASP A CA 1
ATOM 772 C C . ASP A 1 97 ? -7.368 -0.888 5.533 1.00 88.19 97 ASP A C 1
ATOM 774 O O . ASP A 1 97 ? -6.326 -0.577 6.129 1.00 88.19 97 ASP A O 1
ATOM 778 N N . SER A 1 98 ? -7.957 -0.053 4.674 1.00 87.75 98 SER A N 1
ATOM 779 C CA . SER A 1 98 ? -7.484 1.301 4.387 1.00 87.75 98 SER A CA 1
ATOM 780 C C . SER A 1 98 ? -7.745 2.311 5.505 1.00 87.75 98 SER A C 1
ATOM 782 O O . SER A 1 98 ? -7.009 3.293 5.591 1.00 87.75 98 SER A O 1
ATOM 784 N N . GLU A 1 99 ? -8.758 2.097 6.345 1.00 87.50 99 GLU A N 1
ATOM 785 C CA . GLU A 1 99 ? -9.190 3.075 7.355 1.00 87.50 99 GLU A CA 1
ATOM 786 C C . GLU A 1 99 ? -8.531 2.861 8.725 1.00 87.50 99 GLU A C 1
ATOM 788 O O . GLU A 1 99 ? -8.442 3.781 9.537 1.00 87.50 99 GLU A O 1
ATOM 793 N N . VAL A 1 100 ? -8.005 1.663 8.985 1.00 92.81 100 VAL A N 1
ATOM 794 C CA . VAL A 1 100 ? -7.488 1.290 10.308 1.00 92.81 100 VAL A CA 1
ATOM 795 C C . VAL A 1 100 ? -6.112 1.904 10.580 1.00 92.81 100 VAL A C 1
ATOM 797 O O . VAL A 1 100 ? -5.099 1.363 10.160 1.00 92.81 100 VAL A O 1
ATOM 800 N N . GLN A 1 101 ? -6.006 3.009 11.311 1.00 92.69 101 GLN A N 1
ATOM 801 C CA . GLN A 1 101 ? -4.702 3.642 11.609 1.00 92.69 101 GLN A CA 1
ATOM 802 C C . GLN A 1 101 ? -4.071 3.212 12.946 1.00 92.69 101 GLN A C 1
ATOM 804 O O . GLN A 1 101 ? -3.068 3.783 13.367 1.00 92.69 101 GLN A O 1
ATOM 809 N N . ILE A 1 102 ? -4.626 2.184 13.586 1.00 93.31 102 ILE A N 1
ATOM 810 C CA . ILE A 1 102 ? -4.216 1.725 14.916 1.00 93.31 102 ILE A CA 1
ATOM 811 C C . ILE A 1 102 ? -2.925 0.898 14.844 1.00 93.31 102 ILE A C 1
ATOM 813 O O . ILE A 1 102 ? -2.751 0.066 13.950 1.00 93.31 102 ILE A O 1
ATOM 817 N N . SER A 1 103 ? -2.032 1.114 15.812 1.00 95.31 103 SER A N 1
ATOM 818 C CA . SER A 1 103 ? -0.858 0.268 16.045 1.00 95.31 103 SER A CA 1
ATOM 819 C C . SER A 1 103 ? -1.233 -1.002 16.811 1.00 95.31 103 SER A C 1
ATOM 821 O O . SER A 1 103 ? -2.083 -0.981 17.694 1.00 95.31 103 SER A O 1
ATOM 823 N N . SER A 1 104 ? -0.550 -2.112 16.554 1.00 94.88 104 SER A N 1
ATOM 824 C CA . SER A 1 104 ? -0.697 -3.317 17.379 1.00 94.88 104 SER A CA 1
ATOM 825 C C . SER A 1 104 ? -0.247 -3.124 18.834 1.00 94.88 104 SER A C 1
ATOM 827 O O . SER A 1 104 ? -0.714 -3.846 19.711 1.00 94.88 104 SER A O 1
ATOM 829 N N . ASP A 1 105 ? 0.609 -2.132 19.085 1.00 95.88 105 ASP A N 1
ATOM 830 C CA . ASP A 1 105 ? 1.083 -1.726 20.414 1.00 95.88 105 ASP A CA 1
ATOM 831 C C . ASP A 1 105 ? 0.226 -0.601 21.028 1.00 95.88 105 ASP A C 1
ATOM 833 O O . ASP A 1 105 ? 0.708 0.180 21.852 1.00 95.88 105 ASP A O 1
ATOM 837 N N . ASP A 1 106 ? -1.028 -0.460 20.589 1.00 96.94 106 ASP A N 1
ATOM 838 C CA . ASP A 1 106 ? -1.947 0.538 21.129 1.00 96.94 106 ASP A CA 1
ATOM 839 C C . ASP A 1 106 ? -2.125 0.373 22.657 1.00 96.94 106 ASP A C 1
ATOM 841 O O . ASP A 1 106 ? -2.457 -0.725 23.126 1.00 96.94 106 ASP A O 1
ATOM 845 N N . PRO A 1 107 ? -1.916 1.438 23.460 1.00 97.50 107 PRO A N 1
ATOM 846 C CA . PRO A 1 107 ? -2.006 1.344 24.913 1.00 97.50 107 PRO A CA 1
ATOM 847 C C . PRO A 1 107 ? -3.383 0.915 25.421 1.00 97.50 107 PRO A C 1
ATOM 849 O O . PRO A 1 107 ? -3.448 0.190 26.411 1.00 97.50 107 PRO A O 1
ATOM 852 N N . ALA A 1 108 ? -4.472 1.332 24.765 1.00 97.00 108 ALA A N 1
ATOM 853 C CA . ALA A 1 108 ? -5.825 0.984 25.194 1.00 97.00 108 ALA A CA 1
ATOM 854 C C . ALA A 1 108 ? -6.125 -0.495 24.926 1.00 97.00 108 ALA A C 1
ATOM 856 O O . ALA A 1 108 ? -6.711 -1.175 25.769 1.00 97.00 108 ALA A O 1
ATOM 857 N N . LEU A 1 109 ? -5.650 -1.026 23.795 1.00 98.00 109 LEU A N 1
ATOM 858 C CA . LEU A 1 109 ? -5.715 -2.458 23.507 1.00 98.00 109 LEU A CA 1
ATOM 859 C C . LEU A 1 109 ? -4.907 -3.285 24.516 1.00 98.00 109 LEU A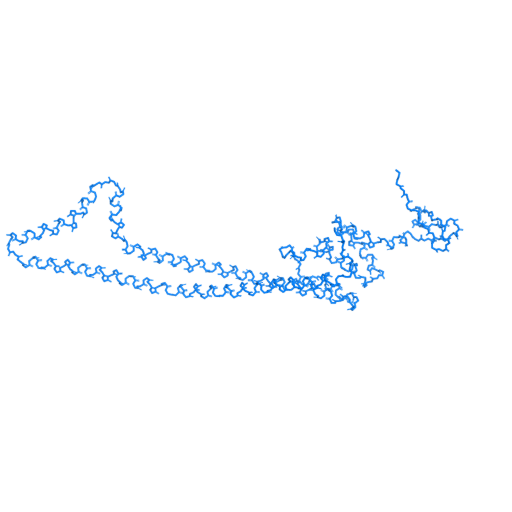 C 1
ATOM 861 O O . LEU A 1 109 ? -5.389 -4.306 25.006 1.00 98.00 109 LEU A O 1
ATOM 865 N N . GLN A 1 110 ? -3.688 -2.854 24.844 1.00 98.25 110 GLN A N 1
ATOM 866 C CA . GLN A 1 110 ? -2.850 -3.542 25.826 1.00 98.25 110 GLN A CA 1
ATOM 867 C C . GLN A 1 110 ? -3.491 -3.525 27.223 1.00 98.25 110 GLN A C 1
ATOM 869 O O . GLN A 1 110 ? -3.541 -4.562 27.886 1.00 98.25 110 GLN A O 1
ATOM 874 N N . ASP A 1 111 ? -4.046 -2.384 27.638 1.00 97.75 111 ASP A N 1
ATOM 875 C CA . ASP A 1 111 ? -4.776 -2.243 28.900 1.00 97.75 111 ASP A CA 1
ATOM 876 C C . ASP A 1 111 ? -6.004 -3.170 28.947 1.00 97.75 111 ASP A C 1
ATOM 878 O O . ASP A 1 111 ? -6.227 -3.856 29.946 1.00 97.75 111 ASP A O 1
ATOM 882 N N . ALA A 1 112 ? -6.743 -3.293 27.838 1.00 97.94 112 ALA A N 1
ATOM 883 C CA . ALA A 1 112 ? -7.855 -4.234 27.721 1.00 97.94 112 ALA A CA 1
ATOM 884 C C . ALA A 1 112 ? -7.409 -5.704 27.850 1.00 97.94 112 ALA A C 1
ATOM 886 O O . ALA A 1 112 ? -8.053 -6.477 28.559 1.00 97.94 112 ALA A O 1
ATOM 887 N N . ILE A 1 113 ? -6.286 -6.103 27.239 1.00 98.19 113 ILE A N 1
ATOM 888 C CA . ILE A 1 113 ? -5.722 -7.467 27.360 1.00 98.19 113 ILE A CA 1
ATOM 889 C C . ILE A 1 113 ? -5.319 -7.786 28.809 1.00 98.19 113 ILE A C 1
ATOM 891 O O . ILE A 1 113 ? -5.504 -8.916 29.284 1.00 98.19 113 ILE A O 1
ATOM 895 N N . GLU A 1 114 ? -4.749 -6.806 29.509 1.00 98.12 114 GLU A N 1
ATOM 896 C CA . GLU A 1 114 ? -4.275 -6.957 30.885 1.00 98.12 114 GLU A CA 1
ATOM 897 C C . GLU A 1 114 ? -5.422 -6.999 31.895 1.00 98.12 114 GLU A C 1
ATOM 899 O O . GLU A 1 114 ? -5.396 -7.825 32.812 1.00 98.12 114 GLU A O 1
ATOM 904 N N . LYS A 1 115 ? -6.434 -6.144 31.708 1.00 97.62 115 LYS A N 1
ATOM 905 C CA . LYS A 1 115 ? -7.574 -6.008 32.618 1.00 97.62 115 LYS A CA 1
ATOM 906 C C . LYS A 1 115 ? -8.728 -6.956 32.322 1.00 97.62 115 LYS A C 1
ATOM 908 O O . LYS A 1 115 ? -9.520 -7.184 33.221 1.00 97.62 115 LYS A O 1
ATOM 913 N N . CYS A 1 116 ? -8.877 -7.522 31.129 1.00 97.31 116 CYS A N 1
ATOM 914 C CA . CYS A 1 116 ? -10.013 -8.409 30.857 1.00 97.31 116 CYS A CA 1
ATOM 915 C C . CYS A 1 116 ? -9.953 -9.732 31.647 1.00 97.31 116 CYS A C 1
ATOM 917 O O . CYS A 1 116 ? -8.885 -10.206 32.051 1.00 97.31 116 CYS A O 1
ATOM 919 N N . GLN A 1 117 ? -11.121 -10.356 31.840 1.00 97.12 117 GLN A N 1
ATOM 920 C CA . GLN A 1 117 ? -11.200 -11.725 32.354 1.00 97.12 117 GLN A CA 1
ATOM 921 C C . GLN A 1 117 ? -10.487 -12.715 31.406 1.00 97.12 117 GLN A C 1
ATOM 923 O O . GLN A 1 117 ? -10.478 -12.499 30.186 1.00 97.12 117 GLN A O 1
ATOM 928 N N . PRO A 1 118 ? -9.931 -13.832 31.918 1.00 97.75 118 PRO A N 1
ATOM 929 C CA . PRO A 1 118 ? -9.247 -14.836 31.100 1.00 97.75 118 PRO A CA 1
ATOM 930 C C . PRO A 1 118 ? -10.079 -15.377 29.929 1.00 97.75 118 PRO A C 1
ATOM 932 O O . PRO A 1 118 ? -9.514 -15.715 28.892 1.00 97.75 118 PRO A O 1
ATOM 935 N N . GLU A 1 119 ? -11.403 -15.439 30.074 1.00 96.94 119 GLU A N 1
ATOM 936 C CA . GLU A 1 119 ? -12.337 -15.906 29.045 1.00 96.94 119 GLU A CA 1
ATOM 937 C C . GLU A 1 119 ? -12.418 -14.953 27.844 1.00 96.94 119 GLU A C 1
ATOM 939 O O . GLU A 1 119 ? -12.631 -15.403 26.720 1.00 96.94 119 GLU A O 1
ATOM 944 N N . HIS A 1 120 ? -12.223 -13.649 28.065 1.00 97.00 120 HIS A N 1
ATOM 945 C CA . HIS A 1 120 ? -12.315 -12.613 27.032 1.00 97.00 120 HIS A CA 1
ATOM 946 C C . HIS A 1 120 ? -10.957 -12.209 26.451 1.00 97.00 120 HIS A C 1
ATOM 948 O O . HIS A 1 120 ? -10.898 -11.609 25.379 1.00 97.00 120 HIS A O 1
ATOM 954 N N . ARG A 1 121 ? -9.852 -12.567 27.112 1.00 97.38 121 ARG A N 1
ATOM 955 C CA . ARG A 1 121 ? -8.494 -12.299 26.619 1.00 97.38 121 ARG A CA 1
ATOM 956 C C . ARG A 1 121 ? -8.247 -12.757 25.172 1.00 97.38 121 ARG A C 1
ATOM 958 O O . ARG A 1 121 ? -7.667 -11.965 24.426 1.00 97.38 121 ARG A O 1
ATOM 965 N N . PRO A 1 122 ? -8.703 -13.950 24.728 1.00 98.00 122 PRO A N 1
ATOM 966 C CA . PRO A 1 122 ? -8.491 -14.395 23.351 1.00 98.00 122 PRO A CA 1
ATOM 967 C C . PRO A 1 122 ? -9.039 -13.427 22.296 1.00 98.00 122 PRO A C 1
ATOM 969 O O . PRO A 1 122 ? -8.434 -13.288 21.237 1.00 98.00 122 PRO A O 1
ATOM 972 N N . TYR A 1 123 ? -10.136 -12.718 22.587 1.00 97.81 123 TYR A N 1
ATOM 973 C CA . TYR A 1 123 ? -10.712 -11.725 21.679 1.00 97.81 123 TYR A CA 1
ATOM 974 C C . TYR A 1 123 ? -9.740 -10.560 21.433 1.00 97.81 123 TYR A C 1
ATOM 976 O O . TYR A 1 123 ? -9.382 -10.277 20.290 1.00 97.81 123 TYR A O 1
ATOM 984 N N . PHE A 1 124 ? -9.242 -9.917 22.495 1.00 97.88 124 PHE A N 1
ATOM 985 C CA . PHE A 1 124 ? -8.328 -8.776 22.356 1.00 97.88 124 PHE A CA 1
ATOM 986 C C . PHE A 1 124 ? -6.952 -9.190 21.814 1.00 97.88 124 PHE A C 1
ATOM 988 O O . PHE A 1 124 ? -6.345 -8.460 21.030 1.00 97.88 124 PHE A O 1
ATOM 995 N N . GLU A 1 125 ? -6.468 -10.387 22.162 1.00 98.19 125 GLU A N 1
ATOM 996 C CA . GLU A 1 125 ? -5.243 -10.933 21.569 1.00 98.19 125 GLU A CA 1
ATOM 997 C C . GLU A 1 125 ? -5.388 -11.144 20.059 1.00 98.19 125 GLU A C 1
ATOM 999 O O . GLU A 1 125 ? -4.462 -10.824 19.312 1.00 98.19 125 GLU A O 1
ATOM 1004 N N . LYS A 1 126 ? -6.559 -11.592 19.591 1.00 98.19 126 LYS A N 1
ATOM 1005 C CA . LYS A 1 126 ? -6.852 -11.723 18.160 1.00 98.19 126 LYS A CA 1
ATOM 1006 C C . LYS A 1 126 ? -6.944 -10.383 17.442 1.00 98.19 126 LYS A C 1
ATOM 1008 O O . LYS A 1 126 ? -6.438 -10.272 16.326 1.00 98.19 126 LYS A O 1
ATOM 1013 N N . VAL A 1 127 ? -7.504 -9.353 18.081 1.00 97.81 127 VAL A N 1
ATOM 1014 C CA . VAL A 1 127 ? -7.463 -7.976 17.556 1.00 97.81 127 VAL A CA 1
ATOM 1015 C C . VAL A 1 127 ? -6.010 -7.518 17.384 1.00 97.81 127 VAL A C 1
ATOM 1017 O O . VAL A 1 127 ? -5.643 -7.024 16.318 1.00 97.81 127 VAL A O 1
ATOM 1020 N N . ARG A 1 128 ? -5.146 -7.760 18.378 1.00 98.25 128 ARG A N 1
ATOM 1021 C CA . ARG A 1 128 ? -3.711 -7.442 18.295 1.00 98.25 128 ARG A CA 1
ATOM 1022 C C . ARG A 1 128 ? -2.998 -8.223 17.189 1.00 98.25 128 ARG A C 1
ATOM 1024 O O . ARG A 1 128 ? -2.188 -7.650 16.462 1.00 98.25 128 ARG A O 1
ATOM 1031 N N . GLU A 1 129 ? -3.280 -9.519 17.044 1.00 98.25 129 GLU A N 1
ATOM 1032 C CA . GLU A 1 129 ? -2.766 -10.342 15.937 1.00 98.25 129 GLU A CA 1
ATOM 1033 C C . GLU A 1 129 ? -3.176 -9.763 14.577 1.00 98.25 129 GLU A C 1
ATOM 1035 O O . GLU A 1 129 ? -2.332 -9.630 13.691 1.00 98.25 129 GLU A O 1
ATOM 1040 N N . ALA A 1 130 ? -4.443 -9.365 14.423 1.00 98.00 130 ALA A N 1
ATOM 1041 C CA . ALA A 1 130 ? -4.938 -8.751 13.197 1.00 98.00 130 ALA A CA 1
ATOM 1042 C C . ALA A 1 130 ? -4.207 -7.431 12.894 1.00 98.00 130 ALA A C 1
ATOM 1044 O O . ALA A 1 130 ? -3.732 -7.237 11.778 1.00 98.00 130 ALA A O 1
ATOM 1045 N N . LEU A 1 131 ? -4.043 -6.543 13.879 1.00 97.75 131 LEU A N 1
ATOM 1046 C CA . LEU A 1 131 ? -3.317 -5.280 13.693 1.00 97.75 131 LEU A CA 1
ATOM 1047 C C . LEU A 1 131 ? -1.837 -5.494 13.333 1.00 97.75 131 LEU A C 1
ATOM 1049 O O . LEU A 1 131 ? -1.307 -4.788 12.474 1.00 97.75 131 LEU A O 1
ATOM 1053 N N . ASN A 1 132 ? -1.180 -6.494 13.929 1.00 98.00 132 ASN A N 1
ATOM 1054 C CA . ASN A 1 132 ? 0.188 -6.876 13.565 1.00 98.00 132 ASN A CA 1
ATOM 1055 C C . ASN A 1 132 ? 0.280 -7.323 12.102 1.00 98.00 132 ASN A C 1
ATOM 1057 O O . ASN A 1 132 ? 1.166 -6.879 11.371 1.00 98.00 132 ASN A O 1
ATOM 1061 N N . GLU A 1 133 ? -0.649 -8.173 11.663 1.00 98.12 133 GLU A N 1
ATOM 1062 C CA . GLU A 1 133 ? -0.691 -8.643 10.279 1.00 98.12 133 GLU A CA 1
ATOM 1063 C C . GLU A 1 133 ? -0.985 -7.493 9.303 1.00 98.12 133 GLU A C 1
ATOM 1065 O O . GLU A 1 133 ? -0.370 -7.403 8.243 1.00 98.12 133 GLU A O 1
ATOM 1070 N N . LEU A 1 134 ? -1.862 -6.556 9.677 1.00 97.38 134 LEU A N 1
ATOM 1071 C CA . LEU A 1 134 ? -2.139 -5.362 8.879 1.00 97.38 134 LEU A CA 1
ATOM 1072 C C . LEU A 1 134 ? -0.907 -4.453 8.749 1.00 97.38 134 LEU A C 1
ATOM 1074 O O . LEU A 1 134 ? -0.644 -3.920 7.669 1.00 97.38 134 LEU A O 1
ATOM 1078 N N . SER A 1 135 ? -0.144 -4.282 9.831 1.00 96.81 135 SER A N 1
ATOM 1079 C CA . SER A 1 135 ? 1.123 -3.544 9.817 1.00 96.81 135 SER A CA 1
ATOM 1080 C C . SER A 1 135 ? 2.130 -4.203 8.870 1.00 96.81 135 SER A C 1
ATOM 1082 O O . SER A 1 135 ? 2.656 -3.560 7.961 1.00 96.81 135 SER A O 1
ATOM 1084 N N . HIS A 1 136 ? 2.291 -5.523 8.983 1.00 97.69 136 HIS A N 1
ATOM 1085 C CA . HIS A 1 136 ? 3.150 -6.307 8.100 1.00 97.69 136 HIS A CA 1
ATOM 1086 C C . HIS A 1 136 ? 2.742 -6.181 6.620 1.00 97.69 136 HIS A C 1
ATOM 1088 O O . HIS A 1 136 ? 3.587 -5.947 5.754 1.00 97.69 136 HIS A O 1
ATOM 1094 N N . TYR A 1 137 ? 1.442 -6.236 6.313 1.00 97.69 137 TYR A N 1
ATOM 1095 C CA . TYR A 1 137 ? 0.921 -5.985 4.967 1.00 97.69 137 TYR A CA 1
ATOM 1096 C C . TYR A 1 137 ? 1.295 -4.592 4.430 1.00 97.69 137 TYR A C 1
ATOM 1098 O O . TYR A 1 137 ? 1.650 -4.449 3.251 1.00 97.69 137 TYR A O 1
ATOM 1106 N N . ARG A 1 138 ? 1.227 -3.554 5.272 1.00 97.12 138 ARG A N 1
ATOM 1107 C CA . ARG A 1 138 ? 1.586 -2.178 4.891 1.00 97.12 138 ARG A CA 1
ATOM 1108 C C . ARG A 1 138 ? 3.065 -2.052 4.568 1.00 97.12 138 ARG A C 1
ATOM 1110 O O . ARG A 1 138 ? 3.392 -1.462 3.535 1.00 97.12 138 ARG A O 1
ATOM 1117 N N . ASP A 1 139 ? 3.922 -2.655 5.384 1.00 97.38 139 ASP A N 1
ATOM 1118 C CA . ASP A 1 139 ? 5.366 -2.688 5.157 1.00 97.38 139 ASP A CA 1
ATOM 1119 C C . ASP A 1 139 ? 5.697 -3.393 3.838 1.00 97.38 139 ASP A C 1
ATOM 1121 O O . ASP A 1 139 ? 6.371 -2.822 2.978 1.00 97.38 139 ASP A O 1
ATOM 1125 N N . LEU A 1 140 ? 5.121 -4.577 3.601 1.00 97.88 140 LEU A N 1
ATOM 1126 C CA . LEU A 1 140 ? 5.287 -5.316 2.345 1.00 97.88 140 LEU A CA 1
ATOM 1127 C C . LEU A 1 140 ? 4.815 -4.512 1.127 1.00 97.88 140 LEU A C 1
ATOM 1129 O O . LEU A 1 140 ? 5.469 -4.501 0.082 1.00 97.88 140 LEU A O 1
ATOM 1133 N N . THR A 1 141 ? 3.695 -3.799 1.251 1.00 97.62 141 THR A N 1
ATOM 1134 C CA . THR A 1 141 ? 3.159 -2.956 0.173 1.00 97.62 141 THR A CA 1
ATOM 1135 C C . THR A 1 141 ? 4.054 -1.743 -0.093 1.00 97.62 141 THR A C 1
ATOM 1137 O O . THR A 1 141 ? 4.256 -1.360 -1.250 1.00 97.62 141 THR A O 1
ATOM 1140 N N . ALA A 1 142 ? 4.612 -1.129 0.953 1.00 97.69 142 ALA A N 1
ATOM 1141 C CA . ALA A 1 142 ? 5.567 -0.033 0.829 1.00 97.69 142 ALA A CA 1
ATOM 1142 C C . ALA A 1 142 ? 6.878 -0.501 0.172 1.00 97.69 142 ALA A C 1
ATOM 1144 O O . ALA A 1 142 ? 7.373 0.153 -0.754 1.00 97.69 142 ALA A O 1
ATOM 1145 N N . GLU A 1 143 ? 7.396 -1.666 0.572 1.00 98.19 143 GLU A N 1
ATOM 1146 C CA . GLU A 1 143 ? 8.553 -2.309 -0.053 1.00 98.19 143 GLU A CA 1
ATOM 1147 C C . GLU A 1 143 ? 8.295 -2.599 -1.534 1.00 98.19 143 GLU A C 1
ATOM 1149 O O . GLU A 1 143 ? 9.090 -2.181 -2.382 1.00 98.19 143 GLU A O 1
ATOM 1154 N N . ALA A 1 144 ? 7.162 -3.225 -1.869 1.00 98.19 144 ALA A N 1
ATOM 1155 C CA . ALA A 1 144 ? 6.781 -3.528 -3.246 1.00 98.19 144 ALA A CA 1
ATOM 1156 C C . ALA A 1 144 ? 6.706 -2.257 -4.110 1.00 98.19 144 ALA A C 1
ATOM 1158 O O . ALA A 1 144 ? 7.269 -2.221 -5.205 1.00 98.19 144 ALA A O 1
ATOM 1159 N N . LYS A 1 145 ? 6.102 -1.171 -3.605 1.00 98.12 145 LYS A N 1
ATOM 1160 C CA . LYS A 1 145 ? 6.081 0.136 -4.293 1.00 98.12 145 LYS A CA 1
ATOM 1161 C C . LYS A 1 145 ? 7.486 0.706 -4.501 1.00 98.12 145 LYS A C 1
ATOM 1163 O O . LYS A 1 145 ? 7.769 1.284 -5.550 1.00 98.12 145 LYS A O 1
ATOM 1168 N N . SER A 1 146 ? 8.382 0.543 -3.527 1.00 98.06 146 SER A N 1
ATOM 1169 C CA . SER A 1 146 ? 9.771 0.996 -3.657 1.00 98.06 146 SER A CA 1
ATOM 1170 C C . SER A 1 146 ? 10.539 0.221 -4.738 1.00 98.06 146 SER A C 1
ATOM 1172 O O . SER A 1 146 ? 11.325 0.819 -5.475 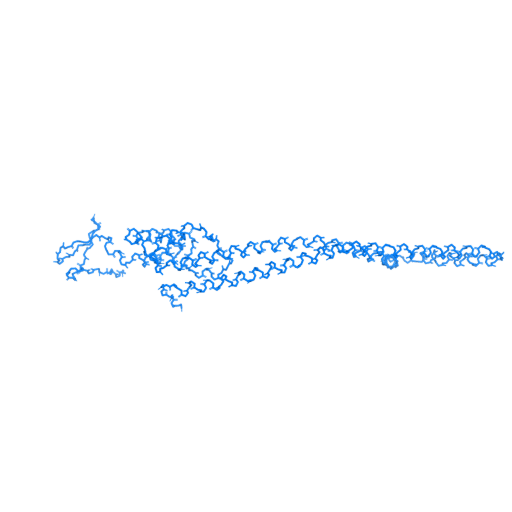1.00 98.06 146 SER A O 1
ATOM 1174 N N . ILE A 1 147 ? 10.290 -1.089 -4.867 1.00 98.19 147 ILE A N 1
ATOM 1175 C CA . ILE A 1 147 ? 10.863 -1.945 -5.915 1.00 98.19 147 ILE A CA 1
ATOM 1176 C C . ILE A 1 147 ? 10.295 -1.547 -7.278 1.00 98.19 147 ILE A C 1
ATOM 1178 O O . ILE A 1 147 ? 11.052 -1.410 -8.237 1.00 98.19 147 ILE A O 1
ATOM 1182 N N . ASP A 1 148 ? 8.991 -1.281 -7.358 1.00 98.12 148 ASP A N 1
ATOM 1183 C CA . ASP A 1 148 ? 8.359 -0.857 -8.606 1.00 98.12 148 ASP A CA 1
ATOM 1184 C C . ASP A 1 148 ? 8.930 0.471 -9.116 1.00 98.12 148 ASP A C 1
ATOM 1186 O O . ASP A 1 148 ? 9.329 0.578 -10.274 1.00 98.12 148 ASP A O 1
ATOM 1190 N N . LYS A 1 149 ? 9.150 1.436 -8.217 1.00 98.19 149 LYS A N 1
ATOM 1191 C CA . LYS A 1 149 ? 9.854 2.678 -8.558 1.00 98.19 149 LYS A CA 1
ATOM 1192 C C . LYS A 1 149 ? 11.293 2.435 -9.033 1.00 98.19 149 LYS A C 1
ATOM 1194 O O . LYS A 1 149 ? 11.773 3.115 -9.937 1.00 98.19 149 LYS A O 1
ATOM 1199 N N . LYS A 1 150 ? 12.008 1.457 -8.460 1.00 98.06 150 LYS A N 1
ATOM 1200 C CA . LYS A 1 150 ? 13.365 1.095 -8.918 1.00 98.06 150 LYS A CA 1
ATOM 1201 C C . LYS A 1 150 ? 13.364 0.531 -10.342 1.00 98.06 150 LYS A C 1
ATOM 1203 O O . LYS A 1 150 ? 14.349 0.747 -11.045 1.00 98.06 150 LYS A O 1
ATOM 1208 N N . LYS A 1 151 ? 12.277 -0.109 -10.799 1.00 98.12 151 LYS A N 1
ATOM 1209 C CA . LYS A 1 151 ? 12.141 -0.628 -12.176 1.00 98.12 151 LYS A CA 1
ATOM 1210 C C . LYS A 1 151 ? 12.108 0.478 -13.236 1.00 98.12 151 LYS A C 1
ATOM 1212 O O . LYS A 1 151 ? 12.529 0.231 -14.364 1.00 98.12 151 LYS A O 1
ATOM 1217 N N . GLU A 1 152 ? 11.697 1.700 -12.894 1.00 98.06 152 GLU A N 1
ATOM 1218 C CA . GLU A 1 152 ? 11.653 2.826 -13.844 1.00 98.06 152 GLU A CA 1
ATOM 1219 C C . GLU A 1 152 ? 13.032 3.139 -14.453 1.00 98.06 152 GLU A C 1
ATOM 1221 O O . GLU A 1 152 ? 13.138 3.475 -15.633 1.00 98.06 152 GLU A O 1
ATOM 1226 N N . THR A 1 153 ? 14.110 2.986 -13.675 1.00 98.06 153 THR A N 1
ATOM 1227 C CA . THR A 1 153 ? 15.478 3.287 -14.131 1.00 98.06 153 THR A CA 1
ATOM 1228 C C . THR A 1 153 ? 15.967 2.345 -15.242 1.00 98.06 153 THR A C 1
ATOM 1230 O O . THR A 1 153 ? 16.362 2.850 -16.297 1.00 98.06 153 THR A O 1
ATOM 1233 N N . PRO A 1 154 ? 15.975 1.006 -15.071 1.00 97.69 154 PRO A N 1
ATOM 1234 C CA . PRO A 1 154 ? 16.367 0.095 -16.142 1.00 97.69 154 PRO A CA 1
ATOM 1235 C C . PRO A 1 154 ? 15.399 0.143 -17.329 1.00 97.69 154 PRO A C 1
ATOM 1237 O O . PRO A 1 154 ? 15.866 0.043 -18.459 1.00 97.69 154 PRO A O 1
ATOM 1240 N N . ILE A 1 155 ? 14.095 0.372 -17.112 1.00 98.00 155 ILE A N 1
ATOM 1241 C CA . ILE A 1 155 ? 13.127 0.566 -18.207 1.00 98.00 155 ILE A CA 1
ATOM 1242 C C . ILE A 1 155 ? 13.519 1.769 -19.065 1.00 98.00 155 ILE A C 1
ATOM 1244 O O . ILE A 1 155 ? 13.614 1.643 -20.283 1.00 98.00 155 ILE A O 1
ATOM 1248 N N . LYS A 1 156 ? 13.810 2.917 -18.440 1.00 98.06 156 LYS A N 1
ATOM 1249 C CA . LYS A 1 156 ? 14.237 4.116 -19.166 1.00 98.06 156 LYS A CA 1
ATOM 1250 C C . LYS A 1 156 ? 15.523 3.871 -19.956 1.00 98.06 156 LYS A C 1
ATOM 1252 O O . LYS A 1 156 ? 15.562 4.165 -21.142 1.00 98.06 156 LYS A O 1
ATOM 1257 N N . LYS A 1 157 ? 16.542 3.267 -19.332 1.00 97.38 157 LYS A N 1
ATOM 1258 C CA . LYS A 1 157 ? 17.810 2.945 -20.014 1.00 97.38 157 LYS A CA 1
ATOM 1259 C C . LYS A 1 157 ? 17.616 1.991 -21.190 1.00 97.38 157 LYS A C 1
ATOM 1261 O O . LYS A 1 157 ? 18.270 2.153 -22.212 1.00 97.38 157 LYS A O 1
ATOM 1266 N N . LEU A 1 158 ? 16.745 0.991 -21.050 1.00 97.44 158 LEU A N 1
ATOM 1267 C CA . LEU A 1 158 ? 16.407 0.092 -22.151 1.00 97.44 158 LEU A CA 1
ATOM 1268 C C . LEU A 1 158 ? 15.714 0.850 -23.284 1.00 97.44 158 LEU A C 1
ATOM 1270 O O . LEU A 1 158 ? 16.098 0.651 -24.428 1.00 97.44 158 LEU A O 1
ATOM 1274 N N . GLY A 1 159 ? 14.779 1.750 -22.968 1.00 96.88 159 GLY A N 1
ATOM 1275 C CA . GLY A 1 159 ? 14.134 2.616 -23.955 1.00 96.88 159 GLY A CA 1
ATOM 1276 C C . GLY A 1 159 ? 15.124 3.523 -24.691 1.00 96.88 159 GLY A C 1
ATOM 1277 O O . GLY A 1 159 ? 15.066 3.611 -25.914 1.00 96.88 159 GLY A O 1
ATOM 1278 N N . ASP A 1 160 ? 16.076 4.124 -23.972 1.00 96.75 160 ASP A N 1
ATOM 1279 C CA . ASP A 1 160 ? 17.136 4.948 -24.564 1.00 96.75 160 ASP A CA 1
ATOM 1280 C C . ASP A 1 160 ? 18.020 4.106 -25.515 1.00 96.75 160 ASP A C 1
ATOM 1282 O O . ASP A 1 160 ? 18.263 4.497 -26.655 1.00 96.75 160 ASP A O 1
ATOM 1286 N N . ILE A 1 161 ? 18.431 2.897 -25.101 1.00 95.38 161 ILE A N 1
ATOM 1287 C CA . ILE A 1 161 ? 19.238 1.990 -25.942 1.00 95.38 161 ILE A CA 1
ATOM 1288 C C . ILE A 1 161 ? 18.445 1.476 -27.155 1.00 95.38 161 ILE A C 1
ATOM 1290 O O . ILE A 1 161 ? 19.004 1.330 -28.243 1.00 95.38 16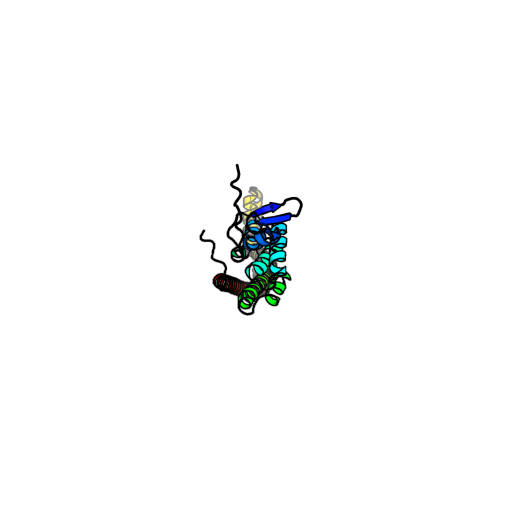1 ILE A O 1
ATOM 1294 N N . GLU A 1 162 ? 17.154 1.179 -26.994 1.00 95.31 162 GLU A N 1
ATOM 1295 C CA . GLU A 1 162 ? 16.277 0.763 -28.094 1.00 95.31 162 GLU A CA 1
ATOM 1296 C C . GLU A 1 162 ? 16.078 1.890 -29.103 1.00 95.31 162 GLU A C 1
ATOM 1298 O O . GLU A 1 162 ? 16.124 1.637 -30.308 1.00 95.31 162 GLU A O 1
ATOM 1303 N N . HIS A 1 163 ? 15.929 3.126 -28.628 1.00 94.00 163 HIS A N 1
ATOM 1304 C CA . HIS A 1 163 ? 15.874 4.305 -29.479 1.00 94.00 163 HIS A CA 1
ATOM 1305 C C . HIS A 1 163 ? 17.182 4.495 -30.262 1.00 94.00 163 HIS A C 1
ATOM 1307 O O . HIS A 1 163 ? 17.140 4.656 -31.482 1.00 94.00 163 HIS A O 1
ATOM 1313 N N . ASP A 1 164 ? 18.342 4.369 -29.608 1.00 91.75 164 ASP A N 1
ATOM 1314 C CA . ASP A 1 164 ? 19.655 4.445 -30.265 1.00 91.75 164 ASP A CA 1
ATOM 1315 C C . ASP A 1 164 ? 19.852 3.327 -31.303 1.00 91.75 164 ASP A C 1
ATOM 1317 O O . ASP A 1 164 ? 20.395 3.549 -32.393 1.00 91.75 164 ASP A O 1
ATOM 1321 N N . LEU A 1 165 ? 19.397 2.109 -30.992 1.00 90.44 165 LEU A N 1
ATOM 1322 C CA . LEU A 1 165 ? 19.446 0.969 -31.907 1.00 90.44 165 LEU A CA 1
ATOM 1323 C C . LEU A 1 165 ? 18.532 1.196 -33.117 1.00 90.44 165 LEU A C 1
ATOM 1325 O O . LEU A 1 165 ? 18.932 0.909 -34.252 1.00 90.44 165 LEU A O 1
ATOM 1329 N N . TYR A 1 166 ? 17.329 1.723 -32.882 1.00 89.81 166 TYR A N 1
ATOM 1330 C CA . TYR A 1 166 ? 16.374 2.080 -33.923 1.00 89.81 166 TYR A CA 1
ATOM 1331 C C . TYR A 1 166 ? 16.951 3.168 -34.831 1.00 89.81 166 TYR A C 1
ATOM 1333 O O . TYR A 1 166 ? 17.066 2.936 -36.033 1.00 89.81 166 TYR A O 1
ATOM 1341 N N . SER A 1 167 ? 17.433 4.281 -34.268 1.00 87.88 167 SER A N 1
ATOM 1342 C CA . SER A 1 167 ? 18.060 5.376 -35.021 1.00 87.88 167 SER A CA 1
ATOM 1343 C C . SER A 1 167 ? 19.281 4.896 -35.815 1.00 87.88 167 SER A C 1
ATOM 1345 O O . SER A 1 167 ? 19.384 5.140 -37.015 1.00 87.88 167 SER A O 1
ATOM 1347 N N . THR A 1 168 ? 20.165 4.084 -35.223 1.00 84.25 168 THR A N 1
ATOM 1348 C CA . THR A 1 168 ? 21.317 3.501 -35.945 1.00 84.25 168 THR A CA 1
ATOM 1349 C C . THR A 1 168 ? 20.876 2.605 -37.108 1.00 84.25 168 THR A C 1
ATOM 1351 O O . THR A 1 168 ? 21.527 2.533 -38.157 1.00 84.25 168 THR A O 1
ATOM 1354 N N . THR A 1 169 ? 19.761 1.893 -36.942 1.00 82.12 169 THR A N 1
ATOM 1355 C CA . THR A 1 169 ? 19.226 1.003 -37.975 1.00 82.12 169 THR A CA 1
ATOM 1356 C C . THR A 1 169 ? 18.554 1.785 -39.100 1.00 82.12 169 THR A C 1
ATOM 1358 O O . THR A 1 169 ? 18.757 1.426 -40.268 1.00 82.12 169 THR A O 1
ATOM 1361 N N . HIS A 1 170 ? 17.845 2.858 -38.746 1.00 81.50 170 HIS A N 1
ATOM 1362 C CA . HIS A 1 170 ? 16.967 3.648 -39.603 1.00 81.50 170 HIS A CA 1
ATOM 1363 C C . HIS A 1 170 ? 17.542 4.991 -40.061 1.00 81.50 170 HIS A C 1
ATOM 1365 O O . HIS A 1 170 ? 16.883 5.672 -40.831 1.00 81.50 170 HIS A O 1
ATOM 1371 N N . MET A 1 171 ? 18.780 5.351 -39.718 1.00 77.88 171 MET A N 1
ATOM 1372 C CA . MET A 1 171 ? 19.403 6.619 -40.131 1.00 77.88 171 MET A CA 1
ATOM 1373 C C . MET A 1 171 ? 19.303 6.875 -41.645 1.00 77.88 171 MET A C 1
ATOM 1375 O O . MET A 1 171 ? 19.025 7.987 -42.074 1.00 77.88 171 MET A O 1
ATOM 1379 N N . PHE A 1 172 ? 19.469 5.840 -42.476 1.00 68.00 172 PHE A N 1
ATOM 1380 C CA . PHE A 1 172 ? 19.298 5.982 -43.928 1.00 68.00 172 PHE A CA 1
ATOM 1381 C C . PHE A 1 172 ? 17.842 6.216 -44.335 1.00 68.00 172 PHE A C 1
ATOM 1383 O O . PHE A 1 172 ? 17.597 7.002 -45.245 1.00 68.00 172 PHE A O 1
ATOM 1390 N N . THR A 1 173 ? 16.884 5.555 -43.680 1.00 73.75 173 THR A N 1
ATOM 1391 C CA . THR A 1 173 ? 15.459 5.775 -43.954 1.00 73.75 173 THR A CA 1
ATOM 1392 C C . THR A 1 173 ? 15.013 7.143 -43.446 1.00 73.75 173 THR A C 1
ATOM 1394 O O . THR A 1 173 ? 14.351 7.849 -44.187 1.00 73.75 173 THR A O 1
ATOM 1397 N N . GLU A 1 174 ? 15.478 7.579 -42.274 1.00 75.88 174 GLU A N 1
ATOM 1398 C CA . GLU A 1 174 ? 15.204 8.908 -41.717 1.00 75.88 174 GLU A CA 1
ATOM 1399 C C . GLU A 1 174 ? 15.798 10.028 -42.574 1.00 75.88 174 GLU A C 1
ATOM 1401 O O . GLU A 1 174 ? 15.127 11.027 -42.791 1.00 75.88 174 GLU A O 1
ATOM 1406 N N . ILE A 1 175 ? 17.008 9.865 -43.126 1.00 72.88 175 ILE A N 1
ATOM 1407 C CA . ILE A 1 175 ? 17.559 10.813 -44.112 1.00 72.88 175 ILE A CA 1
ATOM 1408 C C . ILE A 1 175 ? 16.697 10.828 -45.381 1.00 72.88 175 ILE A C 1
ATOM 1410 O O . ILE A 1 175 ? 16.421 11.891 -45.921 1.00 72.88 175 ILE A O 1
ATOM 1414 N N . CYS A 1 176 ? 16.248 9.667 -45.870 1.00 68.62 176 CYS A N 1
ATOM 1415 C CA . CYS A 1 176 ? 15.378 9.621 -47.049 1.00 68.62 176 CYS A CA 1
ATOM 1416 C C . CYS A 1 176 ? 14.004 10.256 -46.798 1.00 68.62 176 CYS A C 1
ATOM 1418 O O . CYS A 1 176 ? 13.438 10.842 -47.718 1.00 68.62 176 CYS A O 1
ATOM 1420 N N . ASP A 1 177 ? 13.458 10.107 -45.594 1.00 76.81 177 ASP A N 1
ATOM 1421 C CA . ASP A 1 177 ? 12.119 10.575 -45.249 1.00 76.81 177 ASP A CA 1
ATOM 1422 C C . ASP A 1 177 ? 12.117 12.049 -44.812 1.00 76.81 177 ASP A C 1
ATOM 1424 O O . ASP A 1 177 ? 11.230 12.782 -45.240 1.00 76.81 177 ASP A O 1
ATOM 1428 N N . SER A 1 178 ? 13.142 12.540 -44.104 1.00 74.62 178 SER A N 1
ATOM 1429 C CA . SER A 1 178 ? 13.290 13.973 -43.783 1.00 74.62 178 SER A CA 1
ATOM 1430 C C . SER A 1 178 ? 13.416 14.829 -45.041 1.00 74.62 178 SER A C 1
ATOM 1432 O O . SER A 1 178 ? 12.772 15.867 -45.173 1.00 74.62 178 SER A O 1
ATOM 1434 N N . ILE A 1 179 ? 14.161 14.325 -46.023 1.00 70.50 179 ILE A N 1
ATOM 1435 C CA . ILE A 1 179 ? 14.290 14.936 -47.340 1.00 70.50 179 ILE A CA 1
ATOM 1436 C C . ILE A 1 179 ? 12.942 14.965 -48.101 1.00 70.50 179 ILE A C 1
ATOM 1438 O O . ILE A 1 179 ? 12.704 15.875 -48.893 1.00 70.50 179 ILE A O 1
ATOM 1442 N N . LYS A 1 180 ? 12.037 13.998 -47.877 1.00 70.69 180 LYS A N 1
ATOM 1443 C CA . LYS A 1 180 ? 10.680 14.028 -48.461 1.00 70.69 180 LYS A CA 1
ATOM 1444 C C . LYS A 1 180 ? 9.746 14.988 -47.722 1.00 70.69 180 LYS A C 1
ATOM 1446 O O . LYS A 1 180 ? 8.918 15.625 -48.370 1.00 70.69 180 LYS A O 1
ATOM 1451 N N . GLU A 1 181 ? 9.831 15.050 -46.393 1.00 77.50 181 GLU A N 1
ATOM 1452 C CA . GLU A 1 181 ? 8.918 15.836 -45.553 1.00 77.50 181 GLU A CA 1
ATOM 1453 C C . GLU A 1 181 ? 9.197 17.341 -45.582 1.00 77.50 181 GLU A C 1
ATOM 1455 O O . GLU A 1 181 ? 8.245 18.11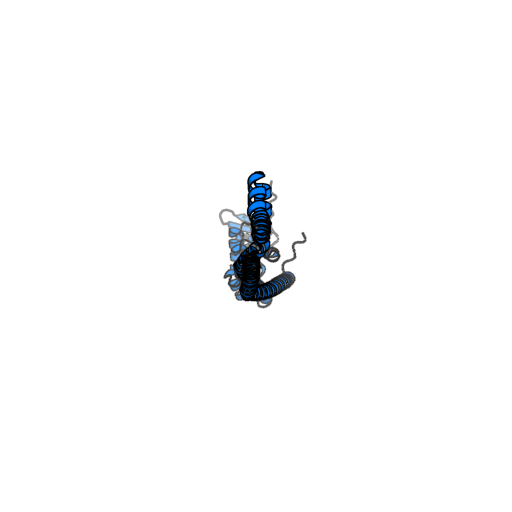9 -45.526 1.00 77.50 181 GLU A O 1
ATOM 1460 N N . GLU A 1 182 ? 10.453 17.777 -45.745 1.00 75.19 182 GLU A N 1
ATOM 1461 C CA . GLU A 1 182 ? 10.774 19.211 -45.869 1.00 75.19 182 GLU A CA 1
ATOM 1462 C C . GLU A 1 182 ? 10.169 19.864 -47.124 1.00 75.19 182 GLU A C 1
ATOM 1464 O O . GLU A 1 182 ? 10.182 21.088 -47.248 1.00 75.19 182 GLU A O 1
ATOM 1469 N N . GLY A 1 183 ? 9.587 19.082 -48.041 1.00 59.31 183 GLY A N 1
ATOM 1470 C CA . GLY A 1 183 ? 8.810 19.596 -49.168 1.00 59.31 183 GLY A CA 1
ATOM 1471 C C . GLY A 1 183 ? 9.620 20.438 -50.157 1.00 59.31 183 GLY A C 1
ATOM 1472 O O . GLY A 1 183 ? 9.032 21.002 -51.080 1.00 59.31 183 GLY A O 1
ATOM 1473 N N . ASP A 1 184 ? 10.943 20.516 -49.985 1.00 66.75 184 ASP A N 1
ATOM 1474 C CA . ASP A 1 184 ? 11.872 21.103 -50.936 1.00 66.75 184 ASP A CA 1
ATOM 1475 C C . ASP A 1 184 ? 12.361 20.000 -51.887 1.00 66.75 184 ASP A C 1
ATOM 1477 O O . ASP A 1 184 ? 13.299 19.266 -51.559 1.00 66.75 184 ASP A O 1
ATOM 1481 N N . PRO A 1 185 ? 11.745 19.842 -53.074 1.00 64.19 185 PRO A N 1
ATOM 1482 C CA . PRO A 1 185 ? 12.166 18.838 -54.049 1.00 64.19 185 PRO A CA 1
ATOM 1483 C C . PRO A 1 185 ? 13.652 18.966 -54.429 1.00 64.19 185 PRO A C 1
ATOM 1485 O O . PRO A 1 185 ? 14.258 17.979 -54.852 1.00 64.19 185 PRO A O 1
ATOM 1488 N N . GLY A 1 186 ? 14.271 20.136 -54.216 1.00 67.75 186 GLY A N 1
ATOM 1489 C CA . GLY A 1 186 ? 15.685 20.361 -54.490 1.00 67.75 186 GLY A CA 1
ATOM 1490 C C . GLY A 1 186 ? 16.639 19.542 -53.613 1.00 67.75 186 GLY A C 1
ATOM 1491 O O . GLY A 1 186 ? 17.695 19.131 -54.099 1.00 67.75 186 GLY A O 1
ATOM 1492 N N . SER A 1 187 ? 16.301 19.245 -52.354 1.00 70.88 187 SER A N 1
ATOM 1493 C CA . SER A 1 187 ? 17.210 18.533 -51.438 1.00 70.88 187 SER A CA 1
ATOM 1494 C C . SER A 1 187 ? 17.308 17.034 -51.765 1.00 70.88 187 SER A C 1
ATOM 1496 O O . SER A 1 187 ? 18.410 16.475 -51.773 1.00 70.88 187 SER A O 1
ATOM 1498 N N . PHE A 1 188 ? 16.193 16.402 -52.156 1.00 71.38 188 PHE A N 1
ATOM 1499 C CA . PHE A 1 188 ? 16.162 15.007 -52.620 1.00 71.38 188 PHE A CA 1
ATOM 1500 C C . PHE A 1 188 ? 16.880 14.825 -53.942 1.00 71.38 188 PHE A C 1
ATOM 1502 O O . PHE A 1 188 ? 17.715 13.928 -54.075 1.00 71.38 188 PHE A O 1
ATOM 1509 N N . GLU A 1 189 ? 16.598 15.698 -54.907 1.00 71.19 189 GLU A N 1
ATOM 1510 C CA . GLU A 1 189 ? 17.264 15.677 -56.204 1.00 71.19 189 GLU A CA 1
ATOM 1511 C C . GLU A 1 189 ? 18.773 15.881 -56.047 1.00 71.19 189 GLU A C 1
ATOM 1513 O O . GLU A 1 189 ? 19.553 15.165 -56.674 1.00 71.19 189 GLU A O 1
ATOM 1518 N N . THR A 1 190 ? 19.201 16.768 -55.142 1.00 75.06 190 THR A N 1
ATOM 1519 C CA . THR A 1 190 ? 20.623 16.991 -54.845 1.00 75.06 190 THR A CA 1
ATOM 1520 C C . THR A 1 190 ? 21.269 15.772 -54.182 1.00 75.06 190 THR A C 1
ATOM 1522 O O . THR A 1 190 ? 22.354 15.356 -54.592 1.00 75.06 190 THR A O 1
ATOM 1525 N N . PHE A 1 191 ? 20.615 15.144 -53.200 1.00 76.88 191 PHE A N 1
ATOM 1526 C CA . PHE A 1 191 ? 21.139 13.937 -52.553 1.00 76.88 191 PHE A CA 1
ATOM 1527 C C . PHE A 1 191 ? 21.263 12.770 -53.536 1.00 76.88 191 PHE A C 1
ATOM 1529 O O . PHE A 1 191 ? 22.310 12.122 -53.598 1.00 76.88 191 PHE A O 1
ATOM 1536 N N . LEU A 1 192 ? 20.225 12.529 -54.338 1.00 78.56 192 LEU A N 1
ATOM 1537 C CA . LEU A 1 192 ? 20.178 11.458 -55.333 1.00 78.56 192 LEU A CA 1
ATOM 1538 C C . LEU A 1 192 ? 21.181 11.724 -56.468 1.00 78.56 192 LEU A C 1
ATOM 1540 O O . LEU A 1 192 ? 21.866 10.806 -56.922 1.00 78.56 192 LEU A O 1
ATOM 1544 N N . ALA A 1 193 ? 21.372 12.988 -56.855 1.00 77.94 193 ALA A N 1
ATOM 1545 C CA . ALA A 1 193 ? 22.427 13.387 -57.779 1.00 77.94 193 ALA A CA 1
ATOM 1546 C C . ALA A 1 193 ? 23.830 13.113 -57.216 1.00 77.94 193 ALA A C 1
ATOM 1548 O O . ALA A 1 193 ? 24.679 12.558 -57.914 1.00 77.94 193 ALA A O 1
ATOM 1549 N N . ILE A 1 194 ? 24.086 13.434 -55.948 1.00 79.56 194 ILE A N 1
ATOM 1550 C CA . ILE A 1 194 ? 25.402 13.218 -55.332 1.00 79.56 194 ILE A CA 1
ATOM 1551 C C . ILE A 1 194 ? 25.684 11.727 -55.109 1.00 79.56 194 ILE A C 1
ATOM 1553 O O . ILE A 1 194 ? 26.799 11.267 -55.349 1.00 79.56 194 ILE A O 1
ATOM 1557 N N . THR A 1 195 ? 24.691 10.956 -54.669 1.00 78.00 195 THR A N 1
ATOM 1558 C CA . THR A 1 195 ? 24.886 9.539 -54.325 1.00 78.00 195 THR A CA 1
ATOM 1559 C C . THR A 1 195 ? 24.800 8.599 -55.519 1.00 78.00 195 THR A C 1
ATOM 1561 O O . THR A 1 195 ? 25.451 7.558 -55.496 1.00 78.00 195 THR A O 1
ATOM 1564 N N . ILE A 1 196 ? 24.047 8.946 -56.569 1.00 84.19 196 ILE A N 1
ATOM 1565 C CA . ILE A 1 196 ? 23.857 8.082 -57.744 1.00 84.19 196 ILE A CA 1
ATOM 1566 C C . ILE A 1 196 ? 24.525 8.672 -58.986 1.00 84.19 196 ILE A C 1
ATOM 1568 O O . ILE A 1 196 ? 25.299 7.974 -59.642 1.00 84.19 196 ILE A O 1
ATOM 1572 N N . LEU A 1 197 ? 24.280 9.945 -59.319 1.00 84.50 197 LEU A N 1
ATOM 1573 C CA . LEU A 1 197 ? 24.771 10.522 -60.580 1.00 84.50 197 LEU A CA 1
ATOM 1574 C C . LEU A 1 197 ? 26.278 10.802 -60.564 1.00 84.50 197 LEU A C 1
ATOM 1576 O O . LEU A 1 197 ? 26.932 10.600 -61.583 1.00 84.50 197 LEU A O 1
ATOM 1580 N N . LEU A 1 198 ? 26.849 11.214 -59.431 1.00 84.25 198 LEU A N 1
ATOM 1581 C CA . LEU A 1 198 ? 28.287 11.489 -59.296 1.00 84.25 198 LEU A CA 1
ATOM 1582 C C . LEU A 1 198 ? 29.151 10.223 -59.494 1.00 84.25 198 LEU A C 1
ATOM 1584 O O . LEU A 1 198 ? 30.060 10.252 -60.330 1.00 84.25 198 LEU A O 1
ATOM 1588 N N . PRO A 1 199 ? 28.853 9.083 -58.832 1.00 86.00 199 PRO A N 1
ATOM 1589 C CA . PRO A 1 199 ? 29.516 7.809 -59.116 1.00 86.00 199 PRO A CA 1
ATOM 1590 C C . PRO A 1 199 ? 29.342 7.358 -60.564 1.00 86.00 199 PRO A C 1
ATOM 1592 O O . PRO A 1 199 ? 30.294 6.907 -61.196 1.00 86.00 199 PRO A O 1
ATOM 1595 N N . LEU A 1 200 ? 28.133 7.499 -61.108 1.00 87.50 200 LEU A N 1
ATOM 1596 C CA . LEU A 1 200 ? 27.799 7.032 -62.451 1.00 87.50 200 LEU A CA 1
ATOM 1597 C C . LEU A 1 200 ? 28.497 7.876 -63.531 1.00 87.50 200 LEU A C 1
ATOM 1599 O O . LEU A 1 200 ? 29.049 7.329 -64.483 1.00 87.50 200 LEU A O 1
ATOM 1603 N N . GLY A 1 201 ? 28.580 9.193 -63.332 1.00 87.12 201 GLY A N 1
ATOM 1604 C CA . GLY A 1 201 ? 29.364 10.109 -64.158 1.00 87.12 201 GLY A CA 1
ATOM 1605 C C . GLY A 1 201 ? 30.866 9.823 -64.098 1.00 87.12 201 GLY A C 1
ATOM 1606 O O . GLY A 1 201 ? 31.523 9.820 -65.139 1.00 87.12 201 GLY A O 1
ATOM 1607 N N . PHE A 1 202 ? 31.408 9.503 -62.916 1.00 88.12 202 PHE A N 1
ATOM 1608 C CA . PHE A 1 202 ? 32.811 9.096 -62.773 1.00 88.12 202 PHE A CA 1
ATOM 1609 C C . PHE A 1 202 ? 33.107 7.786 -63.520 1.00 88.12 202 PHE A C 1
ATOM 1611 O O . PHE A 1 202 ? 34.113 7.688 -64.223 1.00 88.12 202 PHE A O 1
ATOM 1618 N N . ILE A 1 203 ? 32.200 6.806 -63.435 1.00 88.00 203 ILE A N 1
ATOM 1619 C CA . ILE A 1 203 ? 32.301 5.544 -64.180 1.00 88.00 203 ILE A CA 1
ATOM 1620 C C . ILE A 1 203 ? 32.335 5.809 -65.692 1.00 88.00 203 ILE A C 1
ATOM 1622 O O . ILE A 1 203 ? 33.218 5.288 -66.374 1.00 88.00 203 ILE A O 1
ATOM 1626 N N . ILE A 1 204 ? 31.422 6.642 -66.210 1.00 88.38 204 ILE A N 1
ATOM 1627 C CA . ILE A 1 204 ? 31.375 7.015 -67.636 1.00 88.38 204 ILE A CA 1
ATOM 1628 C C . ILE A 1 204 ? 32.669 7.724 -68.057 1.00 88.38 204 ILE A C 1
ATOM 1630 O O . ILE A 1 204 ? 33.249 7.380 -69.086 1.00 88.38 204 ILE A O 1
ATOM 1634 N N . TYR A 1 205 ? 33.150 8.677 -67.256 1.00 89.12 205 TYR A N 1
ATOM 1635 C CA . TYR A 1 205 ? 34.389 9.408 -67.524 1.00 89.12 205 TYR A CA 1
ATOM 1636 C C . TYR A 1 205 ? 35.606 8.474 -67.620 1.00 89.12 205 TYR A C 1
ATOM 1638 O O . TYR A 1 205 ? 36.355 8.542 -68.595 1.00 89.12 205 TYR A O 1
ATOM 1646 N N . CYS A 1 206 ? 35.772 7.539 -66.676 1.00 88.88 206 CYS A N 1
ATOM 1647 C CA . CYS A 1 206 ? 36.846 6.542 -66.748 1.00 88.88 206 CYS A CA 1
ATOM 1648 C C . CYS A 1 206 ? 36.729 5.631 -67.980 1.00 88.88 206 CYS A C 1
ATOM 1650 O O . CYS A 1 206 ? 37.749 5.229 -68.541 1.00 88.88 206 CYS A O 1
ATOM 1652 N N . PHE A 1 207 ? 35.503 5.324 -68.416 1.00 85.44 207 PHE A N 1
ATOM 1653 C CA . PHE A 1 207 ? 35.258 4.534 -69.623 1.00 85.44 207 PHE A CA 1
ATOM 1654 C C . PHE A 1 207 ? 35.689 5.277 -70.897 1.00 85.44 207 PHE A C 1
ATOM 1656 O O . PHE A 1 207 ? 36.288 4.674 -71.787 1.00 85.44 207 PHE A O 1
ATOM 1663 N N . LEU A 1 208 ? 35.425 6.588 -70.973 1.00 87.44 208 LEU A N 1
ATOM 1664 C CA . LEU A 1 208 ? 35.797 7.436 -72.111 1.00 87.44 208 LEU A CA 1
ATOM 1665 C C . LEU A 1 208 ? 37.314 7.640 -72.232 1.00 87.44 208 LEU A C 1
ATOM 1667 O O . LEU A 1 208 ? 37.835 7.639 -73.344 1.00 87.44 208 LEU A O 1
ATOM 1671 N N . GLU A 1 209 ? 38.033 7.763 -71.113 1.00 91.44 209 GLU A N 1
ATOM 1672 C CA . GLU A 1 209 ? 39.503 7.864 -71.115 1.00 91.44 209 GLU A CA 1
ATOM 1673 C C . GLU A 1 209 ? 40.221 6.525 -71.373 1.00 91.44 209 GLU A C 1
ATOM 1675 O O . GLU A 1 209 ? 41.444 6.508 -71.493 1.00 91.44 209 GLU A O 1
ATOM 1680 N N . GLN A 1 210 ? 39.492 5.401 -71.444 1.00 90.19 210 GLN A N 1
ATOM 1681 C CA . GLN A 1 210 ? 40.043 4.035 -71.510 1.00 90.19 210 GLN A CA 1
ATOM 1682 C C . GLN A 1 210 ? 40.990 3.674 -70.345 1.00 90.19 210 GLN A C 1
ATOM 1684 O O . GLN A 1 210 ? 41.722 2.682 -70.408 1.00 90.19 210 GLN A O 1
ATOM 1689 N N . ASP A 1 211 ? 40.959 4.430 -69.246 1.00 90.19 211 ASP A N 1
ATOM 1690 C CA . ASP A 1 211 ? 41.807 4.191 -68.080 1.00 90.19 211 ASP A CA 1
ATOM 1691 C C . ASP A 1 211 ? 41.113 3.260 -67.076 1.00 90.19 211 ASP A C 1
ATOM 1693 O O . ASP A 1 211 ? 40.586 3.663 -66.033 1.00 90.19 211 ASP A O 1
ATOM 1697 N N . MET A 1 212 ? 41.138 1.963 -67.391 1.00 86.38 212 MET A N 1
ATOM 1698 C CA . MET A 1 212 ? 40.549 0.909 -66.556 1.00 86.38 212 MET A CA 1
ATOM 1699 C C . MET A 1 212 ? 41.108 0.874 -65.126 1.00 86.38 212 MET A C 1
ATOM 1701 O O . MET A 1 212 ? 40.446 0.358 -64.224 1.00 86.38 212 MET A O 1
ATOM 1705 N N . ARG A 1 213 ? 42.305 1.425 -64.879 1.00 89.12 213 ARG A N 1
ATOM 1706 C CA . ARG A 1 213 ? 42.922 1.417 -63.543 1.00 89.12 213 ARG A CA 1
ATOM 1707 C C . ARG A 1 213 ? 42.174 2.338 -62.582 1.00 89.12 213 ARG A C 1
ATOM 1709 O O . ARG A 1 213 ? 41.934 1.943 -61.442 1.00 89.12 213 ARG A O 1
ATOM 1716 N N . LYS A 1 214 ? 41.762 3.526 -63.044 1.00 87.12 214 LYS A N 1
ATOM 1717 C CA . LYS A 1 214 ? 40.978 4.486 -62.243 1.00 87.12 214 LYS A CA 1
ATOM 1718 C C . LYS A 1 214 ? 39.606 3.921 -61.870 1.00 87.12 214 LYS A C 1
ATOM 1720 O O . LYS A 1 214 ? 39.192 4.037 -60.718 1.00 87.12 214 LYS A O 1
ATOM 1725 N N . LEU A 1 215 ? 38.940 3.250 -62.814 1.00 86.06 215 LEU A N 1
ATOM 1726 C CA . LEU A 1 215 ? 37.643 2.611 -62.577 1.00 86.06 215 LEU A CA 1
ATOM 1727 C C . LEU A 1 215 ? 37.739 1.508 -61.513 1.00 86.06 215 LEU A C 1
ATOM 1729 O O . LEU A 1 215 ? 36.945 1.487 -60.574 1.00 86.06 215 LEU A O 1
ATOM 1733 N N . ILE A 1 216 ? 38.735 0.621 -61.629 1.00 85.38 216 ILE A N 1
ATOM 1734 C CA . ILE A 1 216 ? 38.965 -0.450 -60.648 1.00 85.38 216 ILE A CA 1
ATOM 1735 C C . ILE A 1 216 ? 39.238 0.146 -59.262 1.00 85.38 216 ILE A C 1
ATOM 1737 O O . ILE A 1 216 ? 38.637 -0.295 -58.284 1.00 85.38 216 ILE A O 1
ATOM 1741 N N . ALA A 1 217 ? 40.094 1.169 -59.170 1.00 87.94 217 ALA A N 1
ATOM 1742 C CA . ALA A 1 217 ? 40.394 1.829 -57.901 1.00 87.94 217 ALA A CA 1
ATOM 1743 C C . ALA A 1 217 ? 39.134 2.419 -57.246 1.00 87.94 217 ALA A C 1
ATOM 1745 O O . ALA A 1 217 ? 38.909 2.207 -56.056 1.00 87.94 217 ALA A O 1
ATOM 1746 N N . PHE A 1 218 ? 38.281 3.098 -58.018 1.00 88.88 218 PHE A N 1
ATOM 1747 C CA . PHE A 1 218 ? 37.030 3.665 -57.515 1.00 88.88 218 PHE A CA 1
ATOM 1748 C C . PHE A 1 218 ? 36.063 2.603 -56.987 1.00 88.88 218 PHE A C 1
ATOM 1750 O O . PHE A 1 218 ? 35.558 2.742 -55.876 1.00 88.88 218 PHE A O 1
ATOM 1757 N N . VAL A 1 219 ? 35.845 1.518 -57.737 1.00 87.31 219 VAL A N 1
ATOM 1758 C CA . VAL A 1 219 ? 34.963 0.420 -57.304 1.00 87.31 219 VAL A CA 1
ATOM 1759 C C . VAL A 1 219 ? 35.481 -0.228 -56.019 1.00 87.31 219 VAL A C 1
ATOM 1761 O O . VAL A 1 219 ? 34.695 -0.489 -55.111 1.00 87.31 219 VAL A O 1
ATOM 1764 N N . VAL A 1 220 ? 36.795 -0.447 -55.904 1.00 90.19 220 VAL A N 1
ATOM 1765 C CA . VAL A 1 220 ? 37.410 -1.003 -54.687 1.00 90.19 220 VAL A CA 1
ATOM 1766 C C . VAL A 1 220 ? 37.223 -0.065 -53.495 1.00 90.19 220 VAL A C 1
ATOM 1768 O O . VAL A 1 220 ? 36.859 -0.529 -52.417 1.00 90.19 220 VAL A O 1
ATOM 1771 N N . ILE A 1 221 ? 37.421 1.243 -53.679 1.00 90.56 221 ILE A N 1
ATOM 1772 C CA . ILE A 1 221 ? 37.202 2.239 -52.621 1.00 90.56 221 ILE A CA 1
ATOM 1773 C C . ILE A 1 221 ? 35.729 2.259 -52.199 1.00 90.56 221 ILE A C 1
ATOM 1775 O O . ILE A 1 221 ? 35.441 2.194 -51.006 1.00 90.56 221 ILE A O 1
ATOM 1779 N N . ALA A 1 222 ? 34.794 2.296 -53.151 1.00 86.00 222 ALA A N 1
ATOM 1780 C CA . ALA A 1 222 ? 33.361 2.293 -52.864 1.00 86.00 222 ALA A CA 1
ATOM 1781 C C . ALA A 1 222 ? 32.932 1.018 -52.117 1.00 86.00 222 ALA A C 1
ATOM 1783 O O . ALA A 1 222 ? 32.233 1.096 -51.106 1.00 86.00 222 ALA A O 1
ATOM 1784 N N . ALA A 1 223 ? 33.411 -0.149 -52.558 1.00 87.56 223 ALA A N 1
ATOM 1785 C CA . ALA A 1 223 ? 33.175 -1.419 -51.882 1.00 87.56 223 ALA A CA 1
ATOM 1786 C C . ALA A 1 223 ? 33.775 -1.440 -50.467 1.00 87.56 223 ALA A C 1
ATOM 1788 O O . ALA A 1 223 ? 33.132 -1.933 -49.542 1.00 87.56 223 ALA A O 1
ATOM 1789 N N . ALA A 1 224 ? 34.971 -0.875 -50.271 1.00 91.44 224 ALA A N 1
ATOM 1790 C CA . ALA A 1 224 ? 35.600 -0.765 -48.958 1.00 91.44 224 ALA A CA 1
ATOM 1791 C C . ALA A 1 224 ? 34.805 0.152 -48.016 1.00 91.44 224 ALA A C 1
ATOM 1793 O O . ALA A 1 224 ? 34.571 -0.219 -46.870 1.00 91.44 224 ALA A O 1
ATOM 1794 N N . VAL A 1 225 ? 34.338 1.310 -48.493 1.00 89.00 225 VAL A N 1
ATOM 1795 C CA . VAL A 1 225 ? 33.490 2.231 -47.716 1.00 89.00 225 VAL A CA 1
ATOM 1796 C C . VAL A 1 225 ? 32.173 1.560 -47.332 1.00 89.00 225 VAL A C 1
ATOM 1798 O O . VAL A 1 225 ? 31.771 1.617 -46.172 1.00 89.00 225 VAL A O 1
ATOM 1801 N N . PHE A 1 226 ? 31.530 0.869 -48.273 1.00 86.50 226 PHE A N 1
ATOM 1802 C CA . PHE A 1 226 ? 30.299 0.124 -48.018 1.00 86.50 226 PHE A CA 1
ATOM 1803 C C . PHE A 1 226 ? 30.508 -1.003 -46.994 1.00 86.50 226 PHE A C 1
ATOM 1805 O O . PHE A 1 226 ? 29.736 -1.140 -46.045 1.00 86.50 226 PHE A O 1
ATOM 1812 N N . ALA A 1 227 ? 31.586 -1.779 -47.138 1.00 88.69 227 ALA A N 1
ATOM 1813 C CA . ALA A 1 227 ? 31.943 -2.830 -46.191 1.00 88.69 227 ALA A CA 1
ATOM 1814 C C . ALA A 1 227 ? 32.242 -2.264 -44.795 1.00 88.69 227 ALA A C 1
ATOM 1816 O O . ALA A 1 227 ? 31.765 -2.813 -43.803 1.00 88.69 227 ALA A O 1
ATOM 1817 N N . LEU A 1 228 ? 32.978 -1.150 -44.709 1.00 92.25 228 LEU A N 1
ATOM 1818 C CA . LEU A 1 228 ? 33.248 -0.451 -43.452 1.00 92.25 228 LEU A CA 1
ATOM 1819 C C . LEU A 1 228 ? 31.957 0.052 -42.805 1.00 92.25 228 LEU A C 1
ATOM 1821 O O . LEU A 1 228 ? 31.786 -0.147 -41.609 1.00 92.25 228 LEU A O 1
ATOM 1825 N N . TYR A 1 229 ? 31.034 0.629 -43.577 1.00 88.25 229 TYR A N 1
ATOM 1826 C CA . TYR A 1 229 ? 29.729 1.068 -43.080 1.00 88.25 229 TYR A CA 1
ATOM 1827 C C . TYR A 1 229 ? 28.908 -0.091 -42.491 1.00 88.25 229 TYR A C 1
ATOM 1829 O O . TYR A 1 229 ? 28.379 0.003 -41.383 1.00 88.25 229 TYR A O 1
ATOM 1837 N N . HIS A 1 230 ? 28.818 -1.220 -43.197 1.00 86.12 230 HIS A N 1
ATOM 1838 C CA . HIS A 1 230 ? 28.105 -2.388 -42.679 1.00 86.12 230 HIS A CA 1
ATOM 1839 C C . HIS A 1 230 ? 28.797 -3.001 -41.460 1.00 86.12 230 HIS A C 1
ATOM 1841 O O . HIS A 1 230 ? 28.120 -3.447 -40.532 1.00 86.12 230 HIS A O 1
ATOM 1847 N N . LEU A 1 231 ? 30.132 -2.999 -41.437 1.00 90.50 231 LEU A N 1
ATOM 1848 C CA . LEU A 1 231 ? 30.908 -3.479 -40.303 1.00 90.50 231 LEU A CA 1
ATOM 1849 C C . LEU A 1 231 ? 30.697 -2.594 -39.069 1.00 90.50 231 LEU A C 1
ATOM 1851 O O . LEU A 1 231 ? 30.433 -3.129 -37.995 1.00 90.50 231 LEU A O 1
ATOM 1855 N N . THR A 1 232 ? 30.756 -1.266 -39.205 1.00 88.25 232 THR A N 1
ATOM 1856 C CA . THR A 1 232 ? 30.494 -0.344 -38.088 1.00 88.25 232 THR A CA 1
ATOM 1857 C C . THR A 1 232 ? 29.062 -0.483 -37.595 1.00 88.25 232 THR A C 1
ATOM 1859 O O . THR A 1 232 ? 28.861 -0.627 -36.394 1.00 88.25 232 THR A O 1
ATOM 1862 N N . LYS A 1 233 ? 28.074 -0.566 -38.497 1.00 87.31 233 LYS A N 1
ATOM 1863 C CA . LYS A 1 233 ? 26.671 -0.824 -38.135 1.00 87.31 233 LYS A CA 1
ATOM 1864 C C . LYS A 1 233 ? 26.511 -2.130 -37.352 1.00 87.31 233 LYS A C 1
ATOM 1866 O O . LYS A 1 233 ? 25.842 -2.153 -36.321 1.00 87.31 233 LYS A O 1
ATOM 1871 N N . PHE A 1 234 ? 27.141 -3.210 -37.810 1.00 87.88 234 PHE A N 1
ATOM 1872 C CA . PHE A 1 234 ? 27.097 -4.510 -37.139 1.00 87.88 234 PHE A CA 1
ATOM 1873 C C . PHE A 1 234 ? 27.766 -4.482 -35.758 1.00 87.88 234 PHE A C 1
ATOM 1875 O O . PHE A 1 234 ? 27.225 -5.039 -34.800 1.00 87.88 234 PHE A O 1
ATOM 1882 N N . ILE A 1 235 ? 28.919 -3.816 -35.640 1.00 91.75 235 ILE A N 1
ATOM 1883 C CA . ILE A 1 235 ? 29.629 -3.643 -34.367 1.00 91.75 235 ILE A CA 1
ATOM 1884 C C . ILE A 1 235 ? 28.781 -2.816 -33.394 1.00 91.75 235 ILE A C 1
ATOM 1886 O O . ILE A 1 235 ? 28.596 -3.250 -32.259 1.00 91.75 235 ILE A O 1
ATOM 1890 N N . SER A 1 236 ? 28.210 -1.690 -33.834 1.00 89.19 236 SER A N 1
ATOM 1891 C CA . SER A 1 236 ? 27.339 -0.843 -33.009 1.00 89.19 236 SER A CA 1
ATOM 1892 C C . SER A 1 236 ? 26.096 -1.592 -32.538 1.00 89.19 236 SER A C 1
ATOM 1894 O O . SER A 1 236 ? 25.792 -1.580 -31.350 1.00 89.19 236 SER A O 1
ATOM 1896 N N . ALA A 1 237 ? 25.420 -2.325 -33.429 1.00 88.62 237 ALA A N 1
ATOM 1897 C CA . ALA A 1 237 ? 24.250 -3.122 -33.062 1.00 88.62 237 ALA A CA 1
ATOM 1898 C C . ALA A 1 237 ? 24.591 -4.206 -32.025 1.00 88.62 237 ALA A C 1
ATOM 1900 O O . ALA A 1 237 ? 23.851 -4.399 -31.058 1.00 88.62 237 ALA A O 1
ATOM 1901 N N . ARG A 1 238 ? 25.732 -4.894 -32.180 1.00 93.06 238 ARG A N 1
ATOM 1902 C CA . ARG A 1 238 ? 26.204 -5.876 -31.191 1.00 93.06 238 ARG A CA 1
ATOM 1903 C C . ARG A 1 238 ? 26.562 -5.236 -29.858 1.00 93.06 238 ARG A C 1
ATOM 1905 O O . ARG A 1 238 ? 26.224 -5.800 -28.822 1.00 93.06 238 ARG A O 1
ATOM 1912 N N . TYR A 1 239 ? 27.227 -4.086 -29.887 1.00 94.62 239 TYR A N 1
ATOM 1913 C CA . TYR A 1 239 ? 27.591 -3.343 -28.687 1.00 94.62 239 TYR A CA 1
ATOM 1914 C C . TYR A 1 239 ? 26.348 -2.891 -27.909 1.00 94.62 239 TYR A C 1
ATOM 1916 O O . TYR A 1 239 ? 26.252 -3.168 -26.717 1.00 94.62 239 TYR A O 1
ATOM 1924 N N . LEU A 1 240 ? 25.363 -2.297 -28.592 1.00 92.94 240 LEU A N 1
ATOM 1925 C CA . LEU A 1 240 ? 24.091 -1.886 -27.988 1.00 92.94 240 LEU A CA 1
ATOM 1926 C C . LEU A 1 240 ? 23.304 -3.091 -27.457 1.00 92.94 240 LEU A C 1
ATOM 1928 O O . LEU A 1 240 ? 22.828 -3.084 -26.330 1.00 92.94 240 LEU A O 1
ATOM 1932 N N . THR A 1 241 ? 23.238 -4.193 -28.208 1.00 92.56 241 THR A N 1
ATOM 1933 C CA . THR A 1 241 ? 22.569 -5.414 -27.722 1.00 92.56 241 THR A CA 1
ATOM 1934 C C . THR A 1 241 ? 23.248 -5.965 -26.461 1.00 92.56 241 THR A C 1
ATOM 1936 O O . THR A 1 241 ? 22.574 -6.405 -25.528 1.00 92.56 241 THR A O 1
ATOM 1939 N N . ALA A 1 242 ? 24.583 -5.926 -26.403 1.00 95.38 242 ALA A N 1
ATOM 1940 C CA . ALA A 1 242 ? 25.339 -6.345 -25.228 1.00 95.38 242 ALA A CA 1
ATOM 1941 C C . ALA A 1 242 ? 25.125 -5.402 -24.029 1.00 95.38 242 ALA A C 1
ATOM 1943 O O . ALA A 1 242 ? 25.053 -5.885 -22.899 1.00 95.38 242 ALA A O 1
ATOM 1944 N N . SER A 1 243 ? 24.965 -4.091 -24.250 1.00 95.25 243 SER A N 1
ATOM 1945 C CA . SER A 1 243 ? 24.678 -3.128 -23.177 1.00 95.25 243 SER A CA 1
ATOM 1946 C C . SER A 1 243 ? 23.255 -3.251 -22.615 1.00 95.25 243 SER A C 1
ATOM 1948 O O . SER A 1 243 ? 23.040 -2.931 -21.447 1.00 95.25 243 SER A O 1
ATOM 1950 N N . MET A 1 244 ? 22.297 -3.797 -23.376 1.00 96.25 244 MET A N 1
ATOM 1951 C CA . MET A 1 244 ? 20.948 -4.101 -22.869 1.00 96.25 244 MET A CA 1
ATOM 1952 C C . MET A 1 244 ? 20.922 -5.275 -21.883 1.00 96.25 244 MET A C 1
ATOM 1954 O O . MET A 1 244 ? 20.070 -5.311 -20.996 1.00 96.25 244 MET A O 1
ATOM 1958 N N . ALA A 1 245 ? 21.816 -6.258 -22.038 1.00 97.00 245 ALA A N 1
ATOM 1959 C CA . ALA A 1 245 ? 21.814 -7.488 -21.244 1.00 97.00 245 ALA A CA 1
ATOM 1960 C C . ALA A 1 245 ? 21.812 -7.261 -19.713 1.00 97.00 245 ALA A C 1
ATOM 1962 O O . ALA A 1 245 ? 20.957 -7.854 -19.048 1.00 97.00 245 ALA A O 1
ATOM 1963 N N . PRO A 1 246 ? 22.683 -6.410 -19.125 1.00 97.75 246 PRO A N 1
ATOM 1964 C CA . PRO A 1 246 ? 22.654 -6.149 -17.685 1.00 97.75 246 PRO A CA 1
ATOM 1965 C C . PRO A 1 246 ? 21.346 -5.497 -17.226 1.00 97.75 246 PRO A C 1
ATOM 1967 O O . PRO A 1 246 ? 20.819 -5.892 -16.193 1.00 97.75 246 PRO A O 1
ATOM 1970 N N . HIS A 1 247 ? 20.776 -4.570 -18.002 1.00 97.38 247 HIS A N 1
ATOM 1971 C CA . HIS A 1 247 ? 19.522 -3.901 -17.638 1.00 97.38 247 HIS A CA 1
ATOM 1972 C C . HIS A 1 247 ? 18.306 -4.819 -17.753 1.00 97.38 247 HIS A C 1
ATOM 1974 O O . HIS A 1 247 ? 17.412 -4.750 -16.916 1.00 97.38 247 HIS A O 1
ATOM 1980 N N . LYS A 1 248 ? 18.283 -5.730 -18.736 1.00 97.69 248 LYS A N 1
ATOM 1981 C CA . LYS A 1 248 ? 17.252 -6.779 -18.814 1.00 97.69 248 LYS A CA 1
ATOM 1982 C C . LYS A 1 248 ? 17.330 -7.728 -17.625 1.00 97.69 248 LYS A C 1
ATOM 1984 O O . LYS A 1 248 ? 16.296 -8.095 -17.080 1.00 97.69 248 LYS A O 1
ATOM 1989 N N . LYS A 1 249 ? 18.546 -8.107 -17.221 1.00 97.94 249 LYS A N 1
ATOM 1990 C CA . LYS A 1 249 ? 18.767 -8.953 -16.047 1.00 97.94 249 LYS A CA 1
ATOM 1991 C C . LYS A 1 249 ? 18.317 -8.250 -14.761 1.00 97.94 249 LYS A C 1
ATOM 1993 O O . LYS A 1 249 ? 17.538 -8.823 -14.015 1.00 97.94 249 LYS A O 1
ATOM 1998 N N . GLU A 1 250 ? 18.743 -7.006 -14.552 1.00 98.00 250 GLU A N 1
ATOM 1999 C CA . GLU A 1 250 ? 18.333 -6.169 -13.414 1.00 98.00 250 GLU A CA 1
ATOM 2000 C C . GLU A 1 250 ? 16.806 -5.999 -13.356 1.00 98.00 250 GLU A C 1
ATOM 2002 O O . GLU A 1 250 ? 16.197 -6.164 -12.302 1.00 98.00 250 GLU A O 1
ATOM 2007 N N . LEU A 1 251 ? 16.164 -5.729 -14.498 1.00 98.19 251 LEU A N 1
ATOM 2008 C CA . LEU A 1 251 ? 14.709 -5.608 -14.581 1.00 98.19 251 LEU A CA 1
ATOM 2009 C C . LEU A 1 251 ? 13.997 -6.928 -14.254 1.00 98.19 251 LEU A C 1
ATOM 2011 O O . LEU A 1 251 ? 12.971 -6.904 -13.576 1.00 98.19 251 LEU A O 1
ATOM 2015 N N . ALA A 1 252 ? 14.526 -8.066 -14.713 1.00 98.19 252 ALA A N 1
ATOM 2016 C CA . ALA A 1 252 ? 13.978 -9.382 -14.396 1.00 98.19 252 ALA A CA 1
ATOM 2017 C C . ALA A 1 252 ? 14.080 -9.684 -12.891 1.00 98.19 252 ALA A C 1
ATOM 2019 O O . ALA A 1 252 ? 13.079 -10.058 -12.288 1.00 98.19 252 ALA A O 1
ATOM 2020 N N . GLU A 1 253 ? 15.239 -9.428 -12.275 1.00 98.44 253 GLU A N 1
ATOM 2021 C CA . GLU A 1 253 ? 15.452 -9.603 -10.829 1.00 98.44 253 GLU A CA 1
ATOM 2022 C C . GLU A 1 253 ? 14.515 -8.709 -9.999 1.00 98.44 253 GLU A C 1
ATOM 2024 O O . GLU A 1 253 ? 13.895 -9.172 -9.043 1.00 98.44 253 GLU A O 1
ATOM 2029 N N . LEU A 1 254 ? 14.357 -7.435 -10.374 1.00 98.12 254 LEU A N 1
ATOM 2030 C CA . LEU A 1 254 ? 13.427 -6.523 -9.696 1.00 98.12 254 LEU A CA 1
ATOM 2031 C C . LEU A 1 254 ? 11.963 -6.935 -9.884 1.00 98.12 254 LEU A C 1
ATOM 2033 O O . LEU A 1 254 ? 11.151 -6.746 -8.981 1.00 98.12 254 LEU A O 1
ATOM 2037 N N . THR A 1 255 ? 11.613 -7.480 -11.049 1.00 98.00 255 THR A N 1
ATOM 2038 C CA . THR A 1 255 ? 10.253 -7.964 -11.323 1.00 98.00 255 THR A CA 1
ATOM 2039 C C . THR A 1 255 ? 9.939 -9.195 -10.479 1.00 98.00 255 THR A C 1
ATOM 2041 O O . THR A 1 255 ? 8.893 -9.224 -9.840 1.00 98.00 255 THR A O 1
ATOM 2044 N N . GLU A 1 256 ? 10.866 -10.149 -10.382 1.00 98.19 256 GLU A N 1
ATOM 2045 C CA . GLU A 1 256 ? 10.733 -11.323 -9.512 1.00 98.19 256 GLU A CA 1
ATOM 2046 C C . GLU A 1 256 ? 10.591 -10.919 -8.034 1.00 98.19 256 GLU A C 1
ATOM 2048 O O . GLU A 1 256 ? 9.683 -11.385 -7.347 1.00 98.19 256 GLU A O 1
ATOM 2053 N N . GLN A 1 257 ? 11.424 -9.988 -7.550 1.00 98.12 257 GLN A N 1
ATOM 2054 C CA . GLN A 1 257 ? 11.320 -9.470 -6.179 1.00 98.12 257 GLN A CA 1
ATOM 2055 C C . GLN A 1 257 ? 9.981 -8.769 -5.918 1.00 98.12 257 GLN A C 1
ATOM 2057 O O . GLN A 1 257 ? 9.377 -8.961 -4.863 1.00 98.12 257 GLN A O 1
ATOM 2062 N N . TYR A 1 258 ? 9.507 -7.963 -6.872 1.00 98.19 258 TYR A N 1
ATOM 2063 C CA . TYR A 1 258 ? 8.206 -7.304 -6.782 1.00 98.19 258 TYR A CA 1
ATOM 2064 C C . TYR A 1 258 ? 7.067 -8.325 -6.708 1.00 98.19 258 TYR A C 1
ATOM 2066 O O . TYR A 1 258 ? 6.183 -8.200 -5.862 1.00 98.19 258 TYR A O 1
ATOM 2074 N N . GLU A 1 259 ? 7.085 -9.342 -7.571 1.00 97.88 259 GLU A N 1
ATOM 2075 C CA . GLU A 1 259 ? 6.064 -10.389 -7.599 1.00 97.88 259 GLU A CA 1
ATOM 2076 C C . GLU A 1 259 ? 6.050 -11.204 -6.304 1.00 97.88 259 GLU A C 1
ATOM 2078 O O . GLU A 1 259 ? 4.971 -11.427 -5.751 1.00 97.88 259 GLU A O 1
ATOM 2083 N N . ALA A 1 260 ? 7.224 -11.572 -5.781 1.00 98.31 260 ALA A N 1
ATOM 2084 C CA . ALA A 1 260 ? 7.356 -12.260 -4.500 1.00 98.31 260 ALA A CA 1
ATOM 2085 C C . ALA A 1 260 ? 6.768 -11.426 -3.349 1.00 98.31 260 ALA A C 1
ATOM 2087 O O . ALA A 1 260 ? 5.893 -11.899 -2.624 1.00 98.31 260 ALA A O 1
ATOM 2088 N N . LYS A 1 261 ? 7.156 -10.149 -3.239 1.00 97.94 261 LYS A N 1
ATOM 2089 C CA . LYS A 1 261 ? 6.654 -9.244 -2.191 1.00 97.94 261 LYS A CA 1
ATOM 2090 C C . LYS A 1 261 ? 5.160 -8.970 -2.303 1.00 97.94 261 LYS A C 1
ATOM 2092 O O . LYS A 1 261 ? 4.453 -8.931 -1.301 1.00 97.94 261 LYS A O 1
ATOM 2097 N N . ASN A 1 262 ? 4.649 -8.827 -3.521 1.00 97.88 262 ASN A N 1
ATOM 2098 C CA . ASN A 1 262 ? 3.220 -8.656 -3.755 1.00 97.88 262 ASN A CA 1
ATOM 2099 C C . ASN A 1 262 ? 2.426 -9.935 -3.425 1.00 97.88 262 ASN A C 1
ATOM 2101 O O . ASN A 1 262 ? 1.288 -9.855 -2.964 1.00 97.88 262 ASN A O 1
ATOM 2105 N N . ALA A 1 263 ? 3.002 -11.121 -3.645 1.00 98.25 263 ALA A N 1
ATOM 2106 C CA . ALA A 1 263 ? 2.395 -12.385 -3.232 1.00 98.25 263 ALA A CA 1
ATOM 2107 C C . ALA A 1 263 ? 2.350 -12.520 -1.700 1.00 98.25 263 ALA A C 1
ATOM 2109 O O . ALA A 1 263 ? 1.298 -12.869 -1.162 1.00 98.25 263 ALA A O 1
ATOM 2110 N N . GLU A 1 264 ? 3.438 -12.169 -1.006 1.00 98.12 264 GLU A N 1
ATOM 2111 C CA . GLU A 1 264 ? 3.483 -12.088 0.462 1.00 98.12 264 GLU A CA 1
ATOM 2112 C C . GLU A 1 264 ? 2.424 -11.112 0.994 1.00 98.12 264 GLU A C 1
ATOM 2114 O O . GLU A 1 264 ? 1.633 -11.473 1.865 1.00 98.12 264 GLU A O 1
ATOM 2119 N N . ALA A 1 265 ? 2.322 -9.912 0.409 1.00 98.00 265 ALA A N 1
ATOM 2120 C CA . ALA A 1 265 ? 1.322 -8.916 0.794 1.00 98.00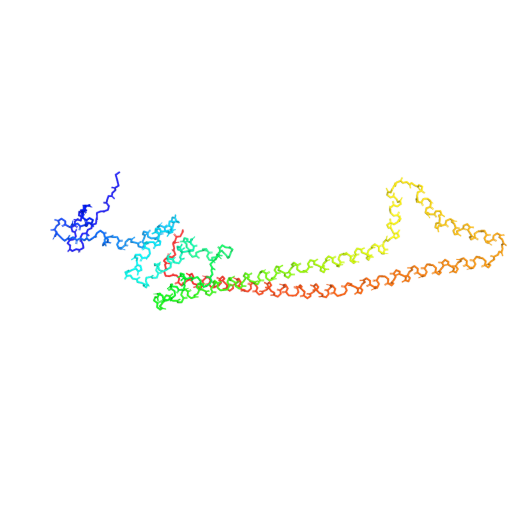 265 ALA A CA 1
ATOM 2121 C C . ALA A 1 265 ? -0.113 -9.449 0.628 1.00 98.00 265 ALA A C 1
ATOM 2123 O O . ALA A 1 265 ? -0.946 -9.287 1.517 1.00 98.00 265 ALA A O 1
ATOM 2124 N N . LYS A 1 266 ? -0.402 -10.153 -0.477 1.00 98.12 266 LYS A N 1
ATOM 2125 C CA . LYS A 1 266 ? -1.707 -10.799 -0.712 1.00 98.12 266 LYS A CA 1
ATOM 2126 C C . LYS A 1 266 ? -2.028 -11.885 0.312 1.00 98.12 266 LYS A C 1
ATOM 2128 O O . LYS A 1 266 ? -3.188 -12.046 0.686 1.00 98.12 266 LYS A O 1
ATOM 2133 N N . GLN A 1 267 ? -1.029 -12.649 0.742 1.00 98.38 267 GLN A N 1
ATOM 2134 C CA . GLN A 1 267 ? -1.214 -13.652 1.785 1.00 98.38 267 GLN A CA 1
ATOM 2135 C C . GLN A 1 267 ? -1.468 -12.989 3.143 1.00 98.38 267 GLN A C 1
ATOM 2137 O O . GLN A 1 267 ? -2.378 -13.407 3.856 1.00 98.38 267 GLN A O 1
ATOM 2142 N N . SER A 1 268 ? -0.715 -11.937 3.457 1.00 97.19 268 SER A N 1
ATOM 2143 C CA . SER A 1 268 ? -0.838 -11.169 4.696 1.00 97.19 268 SER A CA 1
ATOM 2144 C C . SER A 1 268 ? -2.224 -10.530 4.836 1.00 97.19 268 SER A C 1
ATOM 2146 O O . SER A 1 268 ? -2.931 -10.793 5.807 1.00 97.19 268 SER A O 1
ATOM 2148 N N . ILE A 1 269 ? -2.716 -9.826 3.807 1.00 97.88 269 ILE A N 1
ATOM 2149 C CA . ILE A 1 269 ? -4.069 -9.240 3.844 1.00 97.88 269 ILE A CA 1
ATOM 2150 C C . ILE A 1 269 ? -5.175 -10.302 3.916 1.00 97.88 269 ILE A C 1
ATOM 2152 O O . ILE A 1 269 ? -6.221 -10.080 4.526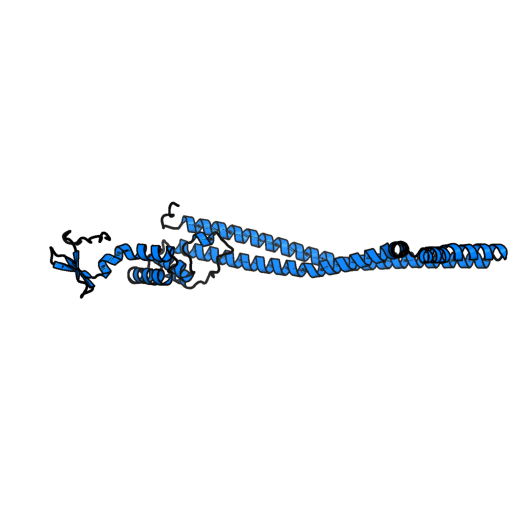 1.00 97.88 269 ILE A O 1
ATOM 2156 N N . LYS A 1 270 ? -4.963 -11.480 3.317 1.00 98.12 270 LYS A N 1
ATOM 2157 C CA . LYS A 1 270 ? -5.897 -12.600 3.459 1.00 98.12 270 LYS A CA 1
ATOM 2158 C C . LYS A 1 270 ? -5.936 -13.086 4.909 1.00 98.12 270 LYS A C 1
ATOM 2160 O O . LYS A 1 270 ? -7.026 -13.257 5.448 1.00 98.12 270 LYS A O 1
ATOM 2165 N N . ARG A 1 271 ? -4.770 -13.262 5.541 1.00 98.19 271 ARG A N 1
ATOM 2166 C CA . ARG A 1 271 ? -4.667 -13.675 6.945 1.00 98.19 271 ARG A CA 1
ATOM 2167 C C . ARG A 1 271 ? -5.286 -12.642 7.883 1.00 98.19 271 ARG A C 1
ATOM 2169 O O . ARG A 1 271 ? -6.011 -13.028 8.791 1.00 98.19 271 ARG A O 1
ATOM 2176 N N . TYR A 1 272 ? -5.068 -11.353 7.625 1.00 97.88 272 TYR A N 1
ATOM 2177 C CA . TYR A 1 272 ? -5.739 -10.267 8.337 1.00 97.88 272 TYR A CA 1
ATOM 2178 C C . TYR A 1 272 ? -7.262 -10.427 8.298 1.00 97.88 272 TYR A C 1
ATOM 2180 O O . TYR A 1 272 ? -7.897 -10.454 9.344 1.00 97.88 272 TYR A O 1
ATOM 2188 N N . LYS A 1 273 ? -7.850 -10.620 7.112 1.00 97.44 273 LYS A N 1
ATOM 2189 C CA . LYS A 1 273 ? -9.307 -10.784 6.960 1.00 97.44 273 LYS A CA 1
ATOM 2190 C C . LYS A 1 273 ? -9.848 -12.029 7.664 1.00 97.44 273 LYS A C 1
ATOM 2192 O O . LYS A 1 273 ? -10.936 -11.978 8.227 1.00 97.44 273 LYS A O 1
ATOM 2197 N N . GLU A 1 274 ? -9.096 -13.128 7.650 1.00 98.00 274 GLU A N 1
ATOM 2198 C CA . GLU A 1 274 ? -9.433 -14.332 8.420 1.00 98.00 274 GLU A CA 1
ATOM 2199 C C . GLU A 1 274 ? -9.430 -14.041 9.928 1.00 98.00 274 GLU A C 1
ATOM 2201 O O . GLU A 1 274 ? -10.389 -14.388 10.606 1.00 98.00 274 GLU A O 1
ATOM 2206 N N . LEU A 1 275 ? -8.408 -13.346 10.441 1.00 97.81 275 LEU A N 1
ATOM 2207 C CA . LEU A 1 275 ? -8.323 -12.948 11.851 1.00 97.81 275 LEU A CA 1
ATOM 2208 C C . LEU A 1 275 ? -9.442 -11.983 12.255 1.00 97.81 275 LEU A C 1
ATOM 2210 O O . LEU A 1 275 ? -9.987 -12.118 13.348 1.00 97.81 275 LEU A O 1
ATOM 2214 N N . VAL A 1 276 ? -9.798 -11.041 11.374 1.00 96.94 276 VAL A N 1
ATOM 2215 C CA . VAL A 1 276 ? -10.935 -10.138 11.582 1.00 96.94 276 VAL A CA 1
ATOM 2216 C C . VAL A 1 276 ? -12.221 -10.930 11.735 1.00 96.94 276 VAL A C 1
ATOM 2218 O O . VAL A 1 276 ? -12.943 -10.735 12.705 1.00 96.94 276 VAL A O 1
ATOM 2221 N N . GLN A 1 277 ? -12.469 -11.887 10.843 1.00 96.62 277 GLN A N 1
ATOM 2222 C CA . GLN A 1 277 ? -13.635 -12.750 10.976 1.00 96.62 277 GLN A CA 1
ATOM 2223 C C . GLN A 1 277 ? -13.588 -13.591 12.262 1.00 96.62 277 GLN A C 1
ATOM 2225 O O . GLN A 1 277 ? -14.586 -13.653 12.971 1.00 96.62 277 GLN A O 1
ATOM 2230 N N . GLU A 1 278 ? -12.431 -14.179 12.595 1.00 96.50 278 GLU A N 1
ATOM 2231 C CA . GLU A 1 278 ? -12.244 -14.987 13.808 1.00 96.50 278 GLU A CA 1
ATOM 2232 C C . GLU A 1 278 ? -12.638 -14.211 15.076 1.00 96.50 278 GLU A C 1
ATOM 2234 O O . GLU A 1 278 ? -13.384 -14.751 15.889 1.00 96.50 278 GLU A O 1
ATOM 2239 N N . PHE A 1 279 ? -12.171 -12.968 15.273 1.00 95.94 279 PHE A N 1
ATOM 2240 C CA . PHE A 1 279 ? -12.528 -12.225 16.491 1.00 95.94 279 PHE A CA 1
ATOM 2241 C C . PHE A 1 279 ? -13.945 -11.652 16.448 1.00 95.94 279 PHE A C 1
ATOM 2243 O O . PHE A 1 279 ? -14.565 -11.526 17.501 1.00 95.94 279 PHE A O 1
ATOM 2250 N N . MET A 1 280 ? -14.479 -11.328 15.267 1.00 94.88 280 MET A N 1
ATOM 2251 C CA . MET A 1 280 ? -15.874 -10.892 15.135 1.00 94.88 280 MET A CA 1
ATOM 2252 C C . MET A 1 280 ? -16.842 -12.020 15.511 1.00 94.88 280 MET A C 1
ATOM 2254 O O . MET A 1 280 ? -17.850 -11.762 16.160 1.00 94.88 280 MET A O 1
ATOM 2258 N N . ASP A 1 281 ? -16.501 -13.273 15.199 1.00 94.94 281 ASP A N 1
ATOM 2259 C CA . ASP A 1 281 ? -17.266 -14.453 15.626 1.00 94.94 281 ASP A CA 1
ATOM 2260 C C . ASP A 1 281 ? -17.152 -14.720 17.144 1.00 94.94 281 ASP A C 1
ATOM 2262 O O . ASP A 1 281 ? -17.987 -15.421 17.719 1.00 94.94 281 ASP A O 1
ATOM 2266 N N . MET A 1 282 ? -16.117 -14.180 17.799 1.00 95.25 282 MET A N 1
ATOM 2267 C CA . MET A 1 282 ? -15.917 -14.259 19.252 1.00 95.25 282 MET A CA 1
ATOM 2268 C C . MET A 1 282 ? -16.600 -13.123 20.019 1.00 95.25 282 MET A C 1
ATOM 2270 O O . MET A 1 282 ? -16.627 -13.190 21.248 1.00 95.25 282 MET A O 1
ATOM 2274 N N . ASP A 1 283 ? -17.102 -12.086 19.340 1.00 92.31 283 ASP A N 1
ATOM 2275 C CA . ASP A 1 283 ? -17.715 -10.926 19.988 1.00 92.31 283 ASP A CA 1
ATOM 2276 C C . ASP A 1 283 ? -18.987 -11.361 20.745 1.00 92.31 283 ASP A C 1
ATOM 2278 O O . ASP A 1 283 ? -19.964 -11.786 20.123 1.00 92.31 283 ASP A O 1
ATOM 2282 N N . PRO A 1 284 ? -19.003 -11.295 22.091 1.00 84.44 284 PRO A N 1
ATOM 2283 C CA . PRO A 1 284 ? -20.170 -11.673 22.878 1.00 84.44 284 PRO A CA 1
ATOM 2284 C C . PRO A 1 284 ? -21.302 -10.643 22.772 1.00 84.44 284 PRO A C 1
ATOM 2286 O O . PRO A 1 284 ? -22.425 -10.938 23.193 1.00 84.44 284 PRO A O 1
ATOM 2289 N N . ALA A 1 285 ? -21.037 -9.444 22.237 1.00 75.56 285 ALA A N 1
ATOM 2290 C CA . ALA A 1 285 ? -22.073 -8.449 22.033 1.00 75.56 285 ALA A CA 1
ATOM 2291 C C . ALA A 1 285 ? -23.038 -8.925 20.933 1.00 75.56 285 ALA A C 1
ATOM 2293 O O . ALA A 1 285 ? -22.596 -9.359 19.868 1.00 75.56 285 ALA A O 1
ATOM 2294 N N . PRO A 1 286 ? -24.365 -8.838 21.148 1.00 58.97 286 PRO A N 1
ATOM 2295 C CA . PRO A 1 286 ? -25.322 -9.204 20.118 1.00 58.97 286 PRO A CA 1
ATOM 2296 C C . PRO A 1 286 ? -25.056 -8.340 18.887 1.00 58.97 286 PRO A C 1
ATOM 2298 O O . PRO A 1 286 ? -25.103 -7.109 18.971 1.00 58.97 286 PRO A O 1
ATOM 2301 N N . SER A 1 287 ? -24.777 -8.980 17.746 1.00 59.41 287 SER A N 1
ATOM 2302 C CA . SER A 1 287 ? -24.723 -8.291 16.461 1.00 59.41 287 SER A CA 1
ATOM 2303 C C . SER A 1 287 ? -26.002 -7.471 16.348 1.00 59.41 287 SER A C 1
ATOM 2305 O O . SER A 1 287 ? -27.088 -8.054 16.402 1.00 59.41 287 SER A O 1
ATOM 2307 N N . LYS A 1 288 ? -25.892 -6.139 16.271 1.00 59.75 288 LYS A N 1
ATOM 2308 C CA . LYS A 1 288 ? -27.053 -5.276 16.036 1.00 59.75 288 LYS A CA 1
ATOM 2309 C C . LYS A 1 288 ? -27.717 -5.814 14.766 1.00 59.75 288 LYS A C 1
ATOM 2311 O O . LYS A 1 288 ? -27.136 -5.695 13.689 1.00 59.75 288 LYS A O 1
ATOM 2316 N N . GLU A 1 289 ? -28.859 -6.493 14.906 1.00 52.16 289 GLU A N 1
ATOM 2317 C CA . GLU A 1 289 ? -29.675 -6.899 13.763 1.00 52.16 289 GLU A CA 1
ATOM 2318 C C . GLU A 1 289 ? -30.005 -5.598 13.025 1.00 52.16 289 GLU A C 1
ATOM 2320 O O . GLU A 1 289 ? -30.705 -4.735 13.561 1.00 52.16 289 GLU A O 1
ATOM 2325 N N . SER A 1 290 ? -29.354 -5.407 11.878 1.00 50.06 290 SER A N 1
ATOM 2326 C CA . SER A 1 290 ? -29.456 -4.210 11.042 1.00 50.06 290 SER A CA 1
ATOM 2327 C C . SER A 1 290 ? -30.661 -4.288 10.119 1.00 50.06 290 SER A C 1
ATOM 2329 O O . SER A 1 290 ? -31.037 -5.412 9.710 1.00 50.06 290 SER A O 1
#

Secondary structure (DSSP, 8-state):
-----PPBPTTT-PBEEEETTTTEEEETTT--EEETTTTTHHHHHHHHHHHHHTT-HHHHHHHHHHHHHH-TT-HHHHHHHHHHHTT-S-GGGGG-TTT----TT-HHHHHHHHHS-TTTHHHHHHHHHHHHHHHHHHHHHHHHHHHHHHHHHHHHHHHHHHHHHHHHHHHHHHHHHHHHHT--HHHHHHHHIIIIIHHHHHHHHHHHTT-HHHHHHHHHHHHHHHHHHHHHHHHHHHHHHHHHHHHHHHHHHHHHHHHHHHHHHHHHHHHHHHHHHHHHHT--SPP---

Foldseek 3Di:
DDDPPFDADPVPRATWDAPPVQQWTAGPPPRDIGHVVVVCLVCLLVVLLVCLQVLVLVSSLVSLVVNCVVVVADLSSLVSNVCSVQSHSDLVCLLVLVRDPDALVHPSLVSNLVRHDPLCNVLSVLVSVLRVLSVVLVVLVVVLVVLVVVLVVLVVVLVVLVVVLCCLVCVVVCVVVVCVVVVPVVSNVVVCCVVPVVLVVQCVVCVVVVPVVSNVVVVVVVVVVVVVSVVVSVVSNVVSVVVSVVSVVSSVVSVVVSVVSVVVSVVSVVVSNVSSVVSVVVDPPPDPPD